Protein AF-A0A7V7RPL2-F1 (afdb_monomer)

Foldseek 3Di:
DFKFFFADDDPFWTWTQGPVRDIAIDTDPPDDDDGGDMDDDDGDDDPPPDDPPPPPPPPPDPVVNVVVVVVVVVVCCVVVVVVVPPVFWWKKKWKDFVWIKIFIATLQQQTQDIGTLDPNVVVLVVPDDPRHRHHPLVNVLSSVVSCVVVVRQVDPTATEMEMEIADPPCVVSVVVVVVSVVVSVVVVCVVPVGHYHYYYDYPVLQVVQVVVSHGSRVSVVVVVVVVVD

Sequence (229 aa):
MKKGVIIDIDLDSITLLTPDGDFVKTSNKGQSYLIGEEMEFTSPETLRKGRFSLRSSFTALNRGAILLVTLLIAIITSIAIPFIHDTKTYSYVSIDTESSLEMKLNSENNVIDMVPFNQAGAAVMDNLKEWKNTHIKDVAAMVIAEMNEQGYLETNEPLVIAAVINNEKDNESYDQLQSELLAVKSEIAEAEEVDMKVIYGTLTERKLAVENGTTVGLYKSSSQDEQEN

Organism: NCBI:txid1071718

pLDDT: mean 79.28, std 15.91, range [36.19, 96.38]

Structure (mmCIF, N/CA/C/O backbone):
data_AF-A0A7V7RPL2-F1
#
_entry.id   AF-A0A7V7RPL2-F1
#
loop_
_atom_site.group_PDB
_atom_site.id
_atom_site.type_symbol
_atom_site.label_atom_id
_atom_site.label_alt_id
_atom_site.label_comp_id
_atom_site.label_asym_id
_atom_site.label_entity_id
_atom_site.label_seq_id
_atom_site.pdbx_PDB_ins_code
_atom_site.Cartn_x
_atom_site.Cartn_y
_atom_site.Cartn_z
_atom_site.occupancy
_atom_site.B_iso_or_equiv
_atom_site.auth_seq_id
_atom_site.auth_comp_id
_atom_site.auth_asym_id
_atom_site.auth_atom_id
_atom_site.pdbx_PDB_model_num
ATOM 1 N N . MET A 1 1 ? 65.620 -26.718 -57.460 1.00 58.62 1 MET A N 1
ATOM 2 C CA . MET A 1 1 ? 64.649 -27.721 -56.971 1.00 58.62 1 MET A CA 1
ATOM 3 C C . MET A 1 1 ? 65.104 -28.144 -55.586 1.00 58.62 1 MET A C 1
ATOM 5 O O . MET A 1 1 ? 66.312 -28.216 -55.386 1.00 58.62 1 MET A O 1
ATOM 9 N N . LYS A 1 2 ? 64.195 -28.292 -54.617 1.00 75.88 2 LYS A N 1
ATOM 10 C CA . LYS A 1 2 ? 64.542 -28.752 -53.262 1.00 75.88 2 LYS A CA 1
ATOM 11 C C . LYS A 1 2 ? 64.098 -30.206 -53.108 1.00 75.88 2 LYS A C 1
ATOM 13 O O . LYS A 1 2 ? 63.102 -30.593 -53.713 1.00 75.88 2 LYS A O 1
ATOM 18 N N . LYS A 1 3 ? 64.843 -30.987 -52.329 1.00 85.06 3 LYS A N 1
ATOM 19 C CA . LYS A 1 3 ? 64.532 -32.388 -52.028 1.00 85.06 3 LYS A CA 1
ATOM 20 C C . LYS A 1 3 ? 64.053 -32.527 -50.590 1.00 85.06 3 LYS A C 1
ATOM 22 O O . LYS A 1 3 ? 64.433 -31.724 -49.737 1.00 85.06 3 LYS A O 1
ATOM 27 N N . GLY A 1 4 ? 63.209 -33.517 -50.342 1.00 88.81 4 GLY A N 1
ATOM 28 C CA . GLY A 1 4 ? 62.764 -33.891 -49.006 1.00 88.81 4 GLY A CA 1
ATOM 29 C C . GLY A 1 4 ? 62.262 -35.328 -48.982 1.00 88.81 4 GLY A C 1
ATOM 30 O O . GLY A 1 4 ? 61.864 -35.864 -50.016 1.00 88.81 4 GLY A O 1
ATOM 31 N N . VAL A 1 5 ? 62.299 -35.940 -47.803 1.00 91.81 5 VAL A N 1
ATOM 32 C CA . VAL A 1 5 ? 61.817 -37.305 -47.570 1.00 91.81 5 VAL A CA 1
ATOM 33 C C . VAL A 1 5 ? 60.356 -37.251 -47.150 1.00 91.81 5 VAL A C 1
ATOM 35 O O . VAL A 1 5 ? 59.997 -36.481 -46.258 1.00 91.81 5 VAL A O 1
ATOM 38 N N . ILE A 1 6 ? 59.507 -38.054 -47.784 1.00 91.88 6 ILE A N 1
ATOM 39 C CA . ILE A 1 6 ? 58.086 -38.146 -47.448 1.00 91.88 6 ILE A CA 1
ATOM 40 C C . ILE A 1 6 ? 57.948 -38.788 -46.075 1.00 91.88 6 ILE A C 1
ATOM 42 O O . ILE A 1 6 ? 58.406 -39.907 -45.859 1.00 91.88 6 ILE A O 1
ATOM 46 N N . ILE A 1 7 ? 57.289 -38.096 -45.155 1.00 92.50 7 ILE A N 1
ATOM 47 C CA . ILE A 1 7 ? 57.021 -38.621 -43.811 1.00 92.50 7 ILE A CA 1
ATOM 48 C C . ILE A 1 7 ? 55.552 -38.978 -43.610 1.00 92.50 7 ILE A C 1
ATOM 50 O O . ILE A 1 7 ? 55.250 -39.811 -42.763 1.00 92.50 7 ILE A O 1
ATOM 54 N N . ASP A 1 8 ? 54.659 -38.346 -44.374 1.00 89.88 8 ASP A N 1
ATOM 55 C CA . ASP A 1 8 ? 53.218 -38.524 -44.242 1.00 89.88 8 ASP A CA 1
ATOM 56 C C . ASP A 1 8 ? 52.490 -38.166 -45.544 1.00 89.88 8 ASP A C 1
ATOM 58 O O . ASP A 1 8 ? 52.922 -37.273 -46.286 1.00 89.88 8 ASP A O 1
ATOM 62 N N . ILE A 1 9 ? 51.395 -38.874 -45.822 1.00 88.00 9 ILE A N 1
ATOM 63 C CA . ILE A 1 9 ? 50.611 -38.757 -47.057 1.00 88.00 9 ILE A CA 1
ATOM 64 C C . ILE A 1 9 ? 49.128 -38.654 -46.694 1.00 88.00 9 ILE A C 1
ATOM 66 O O . ILE A 1 9 ? 48.509 -39.630 -46.275 1.00 88.00 9 ILE A O 1
ATOM 70 N N . ASP A 1 10 ? 48.551 -37.483 -46.949 1.00 87.81 10 ASP A N 1
ATOM 71 C CA . ASP A 1 10 ? 47.121 -37.207 -46.858 1.00 87.81 10 ASP A CA 1
ATOM 72 C C . ASP A 1 10 ? 46.445 -37.300 -48.243 1.00 87.81 10 ASP A C 1
ATOM 74 O O . ASP A 1 10 ? 47.087 -37.361 -49.301 1.00 87.81 10 ASP A O 1
ATOM 78 N N . LEU A 1 11 ? 45.108 -37.254 -48.247 1.00 81.69 11 LEU A N 1
ATOM 79 C CA . LEU A 1 11 ? 44.294 -37.292 -49.469 1.00 81.69 11 LEU A CA 1
ATOM 80 C C . LEU A 1 11 ? 44.632 -36.163 -50.458 1.00 81.69 11 LEU A C 1
ATOM 82 O O . LEU A 1 11 ? 44.646 -36.391 -51.665 1.00 81.69 11 LEU A O 1
ATOM 86 N N . ASP A 1 12 ? 44.900 -34.954 -49.967 1.00 83.88 12 ASP A N 1
ATOM 87 C CA . ASP A 1 12 ? 45.127 -33.754 -50.784 1.00 83.88 12 ASP A CA 1
ATOM 88 C C . ASP A 1 12 ? 46.565 -33.216 -50.705 1.00 83.88 12 ASP A C 1
ATOM 90 O O . ASP A 1 12 ? 46.946 -32.305 -51.450 1.00 83.88 12 ASP A O 1
ATOM 94 N N . SER A 1 13 ? 47.389 -33.774 -49.818 1.00 86.62 13 SER A N 1
ATOM 95 C CA . SER A 1 13 ? 48.679 -33.194 -49.471 1.00 86.62 13 SER A CA 1
ATOM 96 C C . SER A 1 13 ? 49.701 -34.221 -48.978 1.00 86.62 13 SER A C 1
ATOM 98 O O . SER A 1 13 ? 49.362 -35.296 -48.508 1.00 86.62 13 SER A O 1
ATOM 100 N N . ILE A 1 14 ? 50.982 -33.901 -49.134 1.00 88.75 14 ILE A N 1
ATOM 101 C CA . ILE A 1 14 ? 52.122 -34.742 -48.759 1.00 88.75 14 ILE A CA 1
ATOM 102 C C . ILE A 1 14 ? 53.040 -33.900 -47.888 1.00 88.75 14 ILE A C 1
ATOM 104 O O . ILE A 1 14 ? 53.370 -32.767 -48.258 1.00 88.75 14 ILE A O 1
ATOM 108 N N . THR A 1 15 ? 53.455 -34.447 -46.751 1.00 90.50 15 THR A N 1
ATOM 109 C CA . THR A 1 15 ? 54.386 -33.789 -45.833 1.00 90.50 15 THR A CA 1
ATOM 110 C C . THR A 1 15 ? 55.794 -34.341 -46.037 1.00 90.50 15 THR A C 1
ATOM 112 O O . THR A 1 15 ? 56.012 -35.552 -46.070 1.00 90.50 15 THR A O 1
ATOM 115 N N . LEU A 1 16 ? 56.755 -33.431 -46.169 1.00 90.44 16 LEU A N 1
ATOM 116 C CA . LEU A 1 16 ? 58.154 -33.693 -46.482 1.00 90.44 16 LEU A CA 1
ATOM 117 C C . LEU A 1 16 ? 59.052 -33.177 -45.365 1.00 90.44 16 LEU A C 1
ATOM 119 O O . LEU A 1 16 ? 58.854 -32.058 -44.899 1.00 90.44 16 LEU A O 1
ATOM 123 N N . LEU A 1 17 ? 60.070 -33.948 -44.999 1.00 89.25 17 LEU A N 1
ATOM 124 C CA . LEU A 1 17 ? 61.185 -33.492 -44.178 1.00 89.25 17 LEU A CA 1
ATOM 125 C C . LEU A 1 17 ? 62.351 -33.103 -45.091 1.00 89.25 17 LEU A C 1
ATOM 127 O O . LEU A 1 17 ? 62.868 -33.936 -45.838 1.00 89.25 17 LEU A O 1
ATOM 131 N N . THR A 1 18 ? 62.756 -31.837 -45.065 1.00 87.75 18 THR A N 1
ATOM 132 C CA . THR A 1 18 ? 63.923 -31.367 -45.823 1.00 87.75 18 THR A CA 1
ATOM 133 C C . THR A 1 18 ? 65.228 -31.749 -45.109 1.00 87.75 18 THR A C 1
ATOM 135 O O . THR A 1 18 ? 65.221 -31.976 -43.897 1.00 87.75 18 THR A O 1
ATOM 138 N N . PRO A 1 19 ? 66.378 -31.772 -45.812 1.00 84.25 19 PRO A N 1
ATOM 139 C CA . PRO A 1 19 ? 67.688 -31.970 -45.182 1.00 84.25 19 PRO A CA 1
ATOM 140 C C . PRO A 1 19 ? 68.018 -30.949 -44.083 1.00 84.25 19 PRO A C 1
ATOM 142 O O . PRO A 1 19 ? 68.789 -31.255 -43.179 1.00 84.25 19 PRO A O 1
ATOM 145 N N . ASP A 1 20 ? 67.410 -29.761 -44.145 1.00 83.25 20 ASP A N 1
ATOM 146 C CA . ASP A 1 20 ? 67.570 -28.694 -43.151 1.00 83.25 20 ASP A CA 1
ATOM 147 C C . ASP A 1 20 ? 66.735 -28.941 -41.873 1.00 83.25 20 ASP A C 1
ATOM 149 O O . ASP A 1 20 ? 66.815 -28.169 -40.920 1.00 83.25 20 ASP A O 1
ATOM 153 N N . GLY A 1 21 ? 65.942 -30.020 -41.833 1.00 80.31 21 GLY A N 1
ATOM 154 C CA . GLY A 1 21 ? 65.080 -30.381 -40.705 1.00 80.31 21 GLY A CA 1
ATOM 155 C C . GLY A 1 21 ? 63.708 -29.701 -40.710 1.00 80.31 21 GLY A C 1
ATOM 156 O O . GLY A 1 21 ? 62.962 -29.839 -39.741 1.00 80.31 21 GLY A O 1
ATOM 157 N N . ASP A 1 22 ? 63.354 -28.990 -41.786 1.00 83.94 22 ASP A N 1
ATOM 158 C CA . ASP A 1 22 ? 62.055 -28.329 -41.918 1.00 83.94 22 ASP A CA 1
ATOM 159 C C . ASP A 1 22 ? 60.986 -29.288 -42.451 1.00 83.94 22 ASP A C 1
ATOM 161 O O . ASP A 1 22 ? 61.219 -30.070 -43.375 1.00 83.94 22 ASP A O 1
ATOM 165 N N . PHE A 1 23 ? 59.769 -29.149 -41.927 1.00 87.19 23 PHE A N 1
ATOM 166 C CA . PHE A 1 23 ? 58.589 -29.830 -42.448 1.00 87.19 23 PHE A CA 1
ATOM 167 C C . PHE A 1 23 ? 57.892 -28.960 -43.499 1.00 87.19 23 PHE A C 1
ATOM 169 O O . PHE A 1 23 ? 57.468 -27.839 -43.211 1.00 87.19 23 PHE A O 1
ATOM 176 N N . VAL A 1 24 ? 57.739 -29.475 -44.718 1.00 83.56 24 VAL A N 1
ATOM 177 C CA . VAL A 1 24 ? 57.108 -28.769 -45.841 1.00 83.56 24 VAL A CA 1
ATOM 178 C C . VAL A 1 24 ? 55.948 -29.586 -46.397 1.00 83.56 24 VAL A C 1
ATOM 180 O O . VAL A 1 24 ? 56.101 -30.771 -46.668 1.00 83.56 24 VAL A O 1
ATOM 183 N N . LYS A 1 25 ? 54.791 -28.947 -46.612 1.00 86.31 25 LYS A N 1
ATOM 184 C CA . LYS A 1 25 ? 53.615 -29.588 -47.218 1.00 86.31 25 LYS A CA 1
ATOM 185 C C . LYS A 1 25 ? 53.487 -29.216 -48.696 1.00 86.31 25 LYS A C 1
ATOM 187 O O . LYS A 1 25 ? 53.592 -28.044 -49.053 1.00 86.31 25 LYS A O 1
ATOM 192 N N . THR A 1 26 ? 53.242 -30.200 -49.554 1.00 83.31 26 THR A N 1
ATOM 193 C CA . THR A 1 26 ? 52.990 -30.020 -50.994 1.00 83.31 26 THR A CA 1
ATOM 194 C C . THR A 1 26 ? 51.693 -30.718 -51.405 1.00 83.31 26 THR A C 1
ATOM 196 O O . THR A 1 26 ? 51.238 -31.621 -50.713 1.00 83.31 26 THR A O 1
ATOM 199 N N . SER A 1 27 ? 51.068 -30.309 -52.510 1.00 82.75 27 SER A N 1
ATOM 200 C CA . SER A 1 27 ? 49.825 -30.934 -52.989 1.00 82.75 27 SER A CA 1
ATOM 201 C C . SER A 1 27 ? 50.067 -32.355 -53.503 1.00 82.75 27 SER A C 1
ATOM 203 O O . SER A 1 27 ? 51.018 -32.587 -54.256 1.00 82.75 27 SER A O 1
ATOM 205 N N . ASN A 1 28 ? 49.176 -33.285 -53.150 1.00 83.25 28 ASN A N 1
ATOM 206 C CA . ASN A 1 28 ? 49.198 -34.653 -53.656 1.00 83.25 28 ASN A CA 1
ATOM 207 C C . ASN A 1 28 ? 48.684 -34.673 -55.105 1.00 83.25 28 ASN A C 1
ATOM 209 O O . ASN A 1 28 ? 47.520 -34.379 -55.369 1.00 83.25 28 ASN A O 1
ATOM 213 N N . LYS A 1 29 ? 49.558 -34.995 -56.065 1.00 80.62 29 LYS A N 1
ATOM 214 C CA . LYS A 1 29 ? 49.216 -35.032 -57.500 1.00 80.62 29 LYS A CA 1
ATOM 215 C C . LYS A 1 29 ? 48.636 -36.378 -57.961 1.00 80.62 29 LYS A C 1
ATOM 217 O O . LYS A 1 29 ? 48.548 -36.611 -59.164 1.00 80.62 29 LYS A O 1
ATOM 222 N N . GLY A 1 30 ? 48.259 -37.259 -57.030 1.00 69.12 30 GLY A N 1
ATOM 223 C CA . GLY A 1 30 ? 47.627 -38.545 -57.338 1.00 69.12 30 GLY A CA 1
ATOM 224 C C . GLY A 1 30 ? 48.565 -39.574 -57.976 1.00 69.12 30 GLY A C 1
ATOM 225 O O . GLY A 1 30 ? 48.098 -40.498 -58.637 1.00 69.12 30 GLY A O 1
ATOM 226 N N . GLN A 1 31 ? 49.880 -39.412 -57.815 1.00 77.19 31 GLN A N 1
ATOM 227 C CA . GLN A 1 31 ? 50.863 -40.437 -58.171 1.00 77.19 31 GLN A CA 1
ATOM 228 C C . GLN A 1 31 ? 51.081 -41.384 -56.982 1.00 77.19 31 GLN A C 1
ATOM 230 O O . GLN A 1 31 ? 50.728 -41.062 -55.849 1.00 77.19 31 GLN A O 1
ATOM 235 N N . SER A 1 32 ? 51.645 -42.567 -57.236 1.00 79.19 32 SER A N 1
ATOM 236 C CA . SER A 1 32 ? 51.994 -43.499 -56.161 1.00 79.19 32 SER A CA 1
ATOM 237 C C . SER A 1 32 ? 53.210 -42.963 -55.410 1.00 79.19 32 SER A C 1
ATOM 239 O O . SER A 1 32 ? 54.305 -42.960 -55.964 1.00 79.19 32 SER A O 1
ATOM 241 N N . TYR A 1 33 ? 53.004 -42.527 -54.171 1.00 85.12 33 TYR A N 1
ATOM 242 C CA . TYR A 1 33 ? 54.054 -42.068 -53.265 1.00 85.12 33 TYR A CA 1
ATOM 243 C C . TYR A 1 33 ? 54.189 -43.042 -52.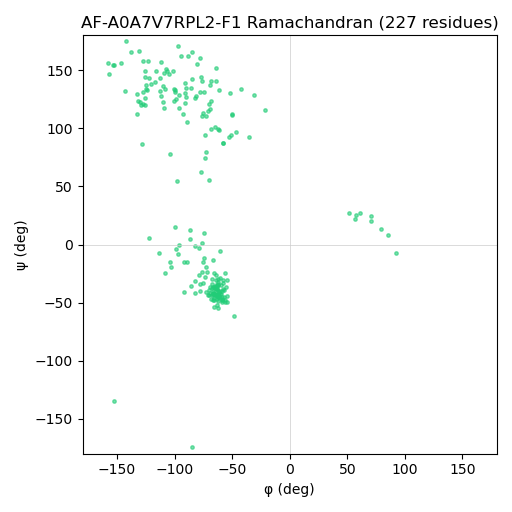094 1.00 85.12 33 TYR A C 1
ATOM 245 O O . TYR A 1 33 ? 53.181 -43.561 -51.609 1.00 85.12 33 TYR A O 1
ATOM 253 N N . LEU A 1 34 ? 55.415 -43.275 -51.624 1.00 85.44 34 LEU A N 1
ATOM 254 C CA . LEU A 1 34 ? 55.682 -44.087 -50.437 1.00 85.44 34 LEU A CA 1
ATOM 255 C C . LEU A 1 34 ? 56.342 -43.250 -49.338 1.00 85.44 34 LEU A C 1
ATOM 257 O O . LEU A 1 34 ? 57.220 -42.428 -49.595 1.00 85.44 34 LEU A O 1
ATOM 261 N N . ILE A 1 35 ? 55.937 -43.483 -48.089 1.00 89.31 35 ILE A N 1
ATOM 262 C CA . ILE A 1 35 ? 56.615 -42.898 -46.927 1.00 89.31 35 ILE A CA 1
ATOM 263 C C . ILE A 1 35 ? 58.063 -43.408 -46.901 1.00 89.31 35 ILE A C 1
ATOM 265 O O . ILE A 1 35 ? 58.314 -44.603 -47.056 1.00 89.31 35 ILE A O 1
ATOM 269 N N . GLY A 1 36 ? 59.012 -42.495 -46.707 1.00 87.62 36 GLY A N 1
ATOM 270 C CA . GLY A 1 36 ? 60.450 -42.754 -46.754 1.00 87.62 36 GLY A CA 1
ATOM 271 C C . GLY A 1 36 ? 61.092 -42.524 -48.125 1.00 87.62 36 GLY A C 1
ATOM 272 O O . GLY A 1 36 ? 62.317 -42.551 -48.219 1.00 87.62 36 GLY A O 1
ATOM 273 N N . GLU A 1 37 ? 60.309 -42.270 -49.176 1.00 89.00 37 GLU A N 1
ATOM 274 C CA . GLU A 1 37 ? 60.835 -41.915 -50.496 1.00 89.00 37 GLU A CA 1
A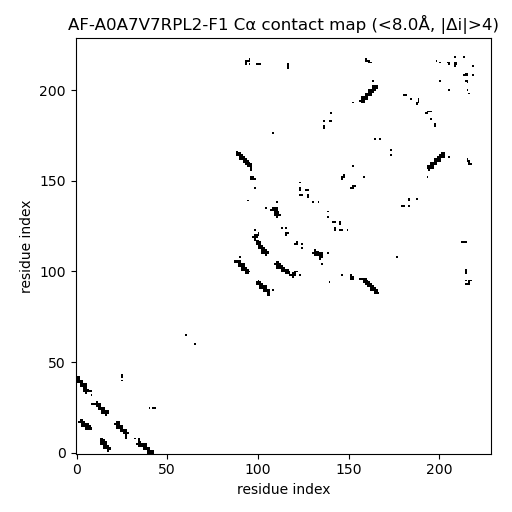TOM 275 C C . GLU A 1 37 ? 61.295 -40.449 -50.536 1.00 89.00 37 GLU A C 1
ATOM 277 O O . GLU A 1 37 ? 60.690 -39.570 -49.918 1.00 89.00 37 GLU A O 1
ATOM 282 N N . GLU A 1 38 ? 62.376 -40.172 -51.266 1.00 88.38 38 GLU A N 1
ATOM 283 C CA . GLU A 1 38 ? 62.852 -38.809 -51.500 1.00 88.38 38 GLU A CA 1
ATOM 284 C C . GLU A 1 38 ? 62.198 -38.239 -52.762 1.00 88.38 38 GLU A C 1
ATOM 286 O O . GLU A 1 38 ? 62.286 -38.829 -53.838 1.00 88.38 38 GLU A O 1
ATOM 291 N N . MET A 1 39 ? 61.575 -37.065 -52.650 1.00 84.75 39 MET A N 1
ATOM 292 C CA . MET A 1 39 ? 60.964 -36.387 -53.791 1.00 84.75 39 MET A CA 1
ATOM 293 C C . MET A 1 39 ? 61.467 -34.956 -53.957 1.00 84.75 39 MET A C 1
ATOM 295 O O . MET A 1 39 ? 61.708 -34.217 -52.997 1.00 84.75 39 MET A O 1
ATOM 299 N N . GLU A 1 40 ? 61.596 -34.546 -55.217 1.00 84.31 40 GLU A N 1
ATOM 300 C CA . GLU A 1 40 ? 61.853 -33.158 -55.570 1.00 84.31 40 GLU A CA 1
ATOM 301 C C . GLU A 1 40 ? 60.550 -32.366 -55.564 1.00 84.31 40 GLU A C 1
ATOM 303 O O . GLU A 1 40 ? 59.573 -32.712 -56.231 1.00 84.31 40 GLU A O 1
ATOM 308 N N . PHE A 1 41 ? 60.551 -31.253 -54.841 1.00 76.69 41 PHE A N 1
ATOM 309 C CA . PHE A 1 41 ? 59.441 -30.322 -54.820 1.00 76.69 41 PHE A CA 1
ATOM 310 C C . PHE A 1 41 ? 59.918 -28.913 -55.170 1.00 76.69 41 PHE A C 1
ATOM 312 O O . PHE A 1 41 ? 61.053 -28.487 -54.918 1.00 76.69 41 PHE A O 1
ATOM 319 N N . THR A 1 42 ? 59.017 -28.164 -55.793 1.00 67.12 42 THR A N 1
ATOM 320 C CA . THR A 1 42 ? 59.183 -26.722 -55.955 1.00 67.12 42 THR A CA 1
ATOM 321 C C . THR A 1 42 ? 58.476 -26.093 -54.776 1.00 67.12 42 THR A C 1
ATOM 323 O O . THR A 1 42 ? 57.265 -26.244 -54.680 1.00 67.12 42 THR A O 1
ATOM 326 N N . SER A 1 43 ? 59.226 -25.463 -53.865 1.00 57.84 43 SER A N 1
ATOM 327 C CA . SER A 1 43 ? 58.661 -24.790 -52.690 1.00 57.84 43 SER A CA 1
ATOM 328 C C . SER A 1 43 ? 57.529 -23.861 -53.136 1.00 57.84 43 SER A C 1
ATOM 330 O O . SER A 1 43 ? 57.823 -22.851 -53.781 1.00 57.84 43 SER A O 1
ATOM 332 N N . PRO A 1 44 ? 56.257 -24.152 -52.810 1.00 52.19 44 PRO A N 1
ATOM 333 C CA . PRO A 1 44 ? 55.256 -23.106 -52.775 1.00 52.19 44 PRO A CA 1
ATOM 334 C C . PRO A 1 44 ? 55.681 -22.141 -51.666 1.00 52.19 44 PRO A C 1
ATOM 336 O O . PRO A 1 44 ? 56.412 -22.521 -50.745 1.00 52.19 44 PRO A O 1
ATOM 339 N N . GLU A 1 45 ? 55.303 -20.879 -51.814 1.00 46.84 45 GLU A N 1
ATOM 340 C CA . GLU A 1 45 ? 55.666 -19.796 -50.910 1.00 46.84 45 GLU A CA 1
ATOM 341 C C . GLU A 1 45 ? 55.569 -20.223 -49.443 1.00 46.84 45 GLU A C 1
ATOM 343 O O . GLU A 1 45 ? 54.608 -20.869 -49.021 1.00 46.84 45 GLU A O 1
ATOM 348 N N . THR A 1 46 ? 56.616 -19.867 -48.698 1.00 42.59 46 THR A N 1
ATOM 349 C CA . THR A 1 46 ? 56.710 -19.962 -47.244 1.00 42.59 46 THR A CA 1
ATOM 350 C C . THR A 1 46 ? 55.340 -19.779 -46.607 1.00 42.59 46 THR A C 1
ATOM 352 O O . THR A 1 46 ? 54.650 -18.802 -46.899 1.00 42.59 46 THR A O 1
ATOM 355 N N . LEU A 1 47 ? 54.952 -20.714 -45.733 1.00 46.69 47 LEU A N 1
ATOM 356 C CA . LEU A 1 47 ? 53.780 -20.590 -44.872 1.00 46.69 47 LEU A CA 1
ATOM 357 C C . LEU A 1 47 ? 53.871 -19.247 -44.149 1.00 46.69 47 LEU A C 1
ATOM 359 O O . LEU A 1 47 ? 54.554 -19.079 -43.135 1.00 46.69 47 LEU A O 1
ATOM 363 N N . ARG A 1 48 ? 53.225 -18.247 -44.742 1.00 41.03 48 ARG A N 1
ATOM 364 C CA . ARG A 1 48 ? 53.185 -16.888 -44.252 1.00 41.03 48 ARG A CA 1
ATOM 365 C C . ARG A 1 48 ? 52.366 -16.978 -42.980 1.00 41.03 48 ARG A C 1
ATOM 367 O O . ARG A 1 48 ? 51.144 -17.080 -43.047 1.00 41.03 48 ARG A O 1
ATOM 374 N N . LYS A 1 49 ? 53.078 -17.010 -41.844 1.00 40.22 49 LYS A N 1
ATOM 375 C CA . LYS A 1 49 ? 52.576 -16.816 -40.477 1.00 40.22 49 LYS A CA 1
ATOM 376 C C . LYS A 1 49 ? 51.259 -16.060 -40.545 1.00 40.22 49 LYS A C 1
ATOM 378 O O . LYS A 1 49 ? 51.258 -14.925 -41.029 1.00 40.22 49 LYS A O 1
ATOM 383 N N . GLY A 1 50 ? 50.182 -16.713 -40.112 1.00 44.03 50 GLY A N 1
ATOM 384 C CA . GLY A 1 50 ? 48.827 -16.183 -40.132 1.00 44.03 50 GLY A CA 1
ATOM 385 C C . GLY A 1 50 ? 48.794 -14.764 -39.582 1.00 44.03 50 GLY A C 1
ATOM 386 O O . GLY A 1 50 ? 48.749 -14.537 -38.379 1.00 44.03 50 GLY A O 1
ATOM 387 N N . ARG A 1 51 ? 48.828 -13.792 -40.489 1.00 36.19 51 ARG A N 1
ATOM 388 C CA . ARG A 1 51 ? 48.342 -12.451 -40.224 1.00 36.19 51 ARG A CA 1
ATOM 389 C C . ARG A 1 51 ? 46.888 -12.555 -40.616 1.00 36.19 51 ARG A C 1
ATOM 391 O O . ARG A 1 51 ? 46.595 -12.642 -41.806 1.00 36.19 51 ARG A O 1
ATOM 398 N N . PHE A 1 52 ? 46.001 -12.598 -39.627 1.00 40.22 52 PHE A N 1
ATOM 399 C CA . PHE A 1 52 ? 44.605 -12.255 -39.843 1.00 40.22 52 PHE A CA 1
ATOM 400 C C . PHE A 1 52 ? 44.589 -10.875 -40.504 1.00 40.22 52 PHE A C 1
ATOM 402 O O . PHE A 1 52 ? 44.666 -9.841 -39.842 1.00 40.22 52 PHE A O 1
ATOM 409 N N . SER A 1 53 ? 44.562 -10.845 -41.835 1.00 41.84 53 SER A N 1
ATOM 410 C CA . SER A 1 53 ? 44.127 -9.668 -42.549 1.00 41.84 53 SER A CA 1
ATOM 411 C C . SER A 1 53 ? 42.624 -9.653 -42.356 1.00 41.84 53 SER A C 1
ATOM 413 O O . SER A 1 53 ? 41.884 -10.288 -43.108 1.00 41.84 53 SER A O 1
ATOM 415 N N . LEU A 1 54 ? 42.172 -8.930 -41.335 1.00 44.47 54 LEU A N 1
ATOM 416 C CA . LEU A 1 54 ? 40.884 -8.271 -41.423 1.00 44.47 54 LEU A CA 1
ATOM 417 C C . LEU A 1 54 ? 40.990 -7.352 -42.640 1.00 44.47 54 LEU A C 1
ATOM 419 O O . LEU A 1 54 ? 41.427 -6.205 -42.555 1.00 44.47 54 LEU A O 1
ATOM 423 N N . ARG A 1 55 ? 40.683 -7.902 -43.819 1.00 40.53 55 ARG A N 1
ATOM 424 C CA . ARG A 1 55 ? 40.310 -7.099 -44.969 1.00 40.53 55 ARG A CA 1
ATOM 425 C C . ARG A 1 55 ? 39.056 -6.380 -44.513 1.00 40.53 55 ARG A C 1
ATOM 427 O O . ARG A 1 55 ? 37.979 -6.960 -44.480 1.00 40.53 55 ARG A O 1
ATOM 434 N N . SER A 1 56 ? 39.247 -5.137 -44.088 1.00 49.38 56 SER A N 1
ATOM 435 C CA . SER A 1 56 ? 38.192 -4.151 -43.967 1.00 49.38 56 SER A CA 1
ATOM 436 C C . SER A 1 56 ? 37.568 -3.999 -45.350 1.00 49.38 56 SER A C 1
ATOM 438 O O . SER A 1 56 ? 37.984 -3.183 -46.168 1.00 49.38 56 SER A O 1
ATOM 440 N N . SER A 1 57 ? 36.583 -4.838 -45.638 1.00 46.94 57 SER A N 1
ATOM 441 C CA . SER A 1 57 ? 35.566 -4.564 -46.634 1.00 46.94 57 SER A CA 1
ATOM 442 C C . SER A 1 57 ? 34.570 -3.586 -46.016 1.00 46.94 57 SER A C 1
ATOM 444 O O . SER A 1 57 ? 33.393 -3.894 -45.865 1.00 46.94 57 SER A O 1
ATOM 446 N N . PHE A 1 58 ? 35.041 -2.387 -45.657 1.00 46.62 58 PHE A N 1
ATOM 447 C CA . PHE A 1 58 ? 34.176 -1.212 -45.630 1.00 46.62 58 PHE A CA 1
ATOM 448 C C . PHE A 1 58 ? 33.939 -0.824 -47.090 1.00 46.62 58 PHE A C 1
ATOM 450 O O . PHE A 1 58 ? 34.532 0.100 -47.643 1.00 46.62 58 PHE A O 1
ATOM 457 N N . THR A 1 59 ? 33.104 -1.621 -47.755 1.00 54.19 59 THR A N 1
ATOM 458 C CA . THR A 1 59 ? 32.445 -1.221 -48.992 1.00 54.19 59 THR A CA 1
ATOM 459 C C . THR A 1 59 ? 31.766 0.110 -48.723 1.00 54.19 59 THR A C 1
ATOM 461 O O . THR A 1 59 ? 31.090 0.229 -47.703 1.00 54.19 59 THR A O 1
ATOM 464 N N . ALA A 1 60 ? 31.999 1.087 -49.602 1.00 57.28 60 ALA A N 1
ATOM 465 C CA . ALA A 1 60 ? 31.486 2.451 -49.550 1.00 57.28 60 ALA A CA 1
ATOM 466 C C . ALA A 1 60 ? 30.063 2.512 -48.976 1.00 57.28 60 ALA A C 1
ATOM 468 O O . ALA A 1 60 ? 29.070 2.348 -49.683 1.00 57.28 60 ALA A O 1
ATOM 469 N N . LEU A 1 61 ? 29.977 2.710 -47.662 1.00 54.53 61 LEU A N 1
ATOM 470 C CA . LEU A 1 61 ? 28.710 2.790 -46.973 1.00 54.53 61 LEU A CA 1
ATOM 471 C C . LEU A 1 61 ? 28.177 4.177 -47.302 1.00 54.53 61 LEU A C 1
ATOM 473 O O . LEU A 1 61 ? 28.783 5.190 -46.942 1.00 54.53 61 LEU A O 1
ATOM 477 N N . ASN A 1 62 ? 27.115 4.208 -48.105 1.00 59.56 62 ASN A N 1
ATOM 478 C CA . ASN A 1 62 ? 26.511 5.431 -48.609 1.00 59.56 62 ASN A CA 1
ATOM 479 C C . ASN A 1 62 ? 26.274 6.352 -47.405 1.00 59.56 62 ASN A C 1
ATOM 481 O O . ASN A 1 62 ? 25.487 6.007 -46.526 1.00 59.56 62 ASN A O 1
ATOM 485 N N . ARG A 1 63 ? 26.990 7.482 -47.306 1.00 58.00 63 ARG A N 1
ATOM 486 C CA . ARG A 1 63 ? 26.957 8.336 -46.099 1.00 58.00 63 ARG A CA 1
ATOM 487 C C . ARG A 1 63 ? 25.523 8.745 -45.736 1.00 58.00 63 ARG A C 1
ATOM 489 O O . ARG A 1 63 ? 25.201 8.847 -44.560 1.00 58.00 63 ARG A O 1
ATOM 496 N N . GLY A 1 64 ? 24.647 8.871 -46.739 1.00 60.19 64 GLY A N 1
ATOM 497 C CA . GLY A 1 64 ? 23.209 9.084 -46.551 1.00 60.19 64 GLY A CA 1
ATOM 498 C C . GLY A 1 64 ? 22.466 7.909 -45.901 1.00 60.19 64 GLY A C 1
ATOM 499 O O . GLY A 1 64 ? 21.602 8.135 -45.066 1.00 60.19 64 GLY A O 1
ATOM 500 N N . ALA A 1 65 ? 22.826 6.659 -46.205 1.00 63.22 65 ALA A N 1
ATOM 501 C CA . ALA A 1 65 ? 22.219 5.479 -45.584 1.00 63.22 65 ALA A CA 1
ATOM 502 C C . ALA A 1 65 ? 22.613 5.342 -44.105 1.00 63.22 65 ALA A C 1
ATOM 504 O O . ALA A 1 65 ? 21.771 4.995 -43.284 1.00 63.22 65 ALA A O 1
ATOM 505 N N . ILE A 1 66 ? 23.859 5.684 -43.748 1.00 70.44 66 ILE A N 1
ATOM 506 C CA . ILE A 1 66 ? 24.296 5.723 -42.341 1.00 70.44 66 ILE A CA 1
ATOM 507 C C . ILE A 1 66 ? 23.493 6.767 -41.572 1.00 70.44 66 ILE A C 1
ATOM 509 O O . ILE A 1 66 ? 22.952 6.453 -40.519 1.00 70.44 66 ILE A O 1
ATOM 513 N N . LEU A 1 67 ? 23.378 7.982 -42.122 1.00 72.25 67 LEU A N 1
ATOM 514 C CA . LEU A 1 67 ? 22.642 9.077 -41.487 1.00 72.25 67 LEU A CA 1
ATOM 515 C C . LEU A 1 67 ? 21.169 8.719 -41.259 1.00 72.25 67 LEU A C 1
ATOM 517 O O . LEU A 1 67 ? 20.639 8.970 -40.177 1.00 72.25 67 LEU A O 1
ATOM 521 N N . LEU A 1 68 ? 20.526 8.081 -42.241 1.00 75.06 68 LEU A N 1
ATOM 522 C CA . LEU A 1 68 ? 19.139 7.628 -42.124 1.00 75.06 68 LEU A CA 1
ATOM 523 C C . LEU A 1 68 ? 18.972 6.552 -41.046 1.00 75.06 68 LEU A C 1
ATOM 525 O O . LEU A 1 68 ? 18.049 6.640 -40.243 1.00 75.06 68 LEU A O 1
ATOM 529 N N . VAL A 1 69 ? 19.879 5.573 -40.979 1.00 79.00 69 VAL A N 1
ATOM 530 C CA . VAL A 1 69 ? 19.835 4.525 -39.948 1.00 79.00 69 VAL A CA 1
ATOM 531 C C . VAL A 1 69 ? 20.085 5.111 -38.558 1.00 79.00 69 VAL A C 1
ATOM 533 O O . VAL A 1 69 ? 19.357 4.781 -37.627 1.00 79.00 69 VAL A O 1
ATOM 536 N N . THR A 1 70 ? 21.046 6.026 -38.401 1.00 77.62 70 THR A N 1
ATOM 537 C CA . THR A 1 70 ? 21.295 6.685 -37.108 1.00 77.62 70 THR A CA 1
ATOM 538 C C . THR A 1 70 ? 20.126 7.559 -36.667 1.00 77.62 70 THR A C 1
ATOM 540 O O . THR A 1 70 ? 19.799 7.569 -35.484 1.00 77.62 70 THR A O 1
ATOM 543 N N . LEU A 1 71 ? 19.462 8.249 -37.601 1.00 83.50 71 LEU A N 1
ATOM 544 C CA . LEU A 1 71 ? 18.281 9.060 -37.310 1.00 83.50 71 LEU A CA 1
ATOM 545 C C . LEU A 1 71 ? 17.097 8.180 -36.899 1.00 83.50 71 LEU A C 1
ATOM 547 O O . LEU A 1 71 ? 16.423 8.486 -35.924 1.00 83.50 71 LEU A O 1
ATOM 551 N N . LEU A 1 72 ? 16.874 7.063 -37.596 1.00 84.56 72 LEU A N 1
ATOM 552 C CA . LEU A 1 72 ? 15.835 6.099 -37.236 1.00 84.56 72 LEU A CA 1
ATOM 553 C C . LEU A 1 72 ? 16.085 5.490 -35.858 1.00 84.56 72 LEU A C 1
ATOM 555 O O . LEU A 1 72 ? 15.163 5.441 -35.053 1.00 84.56 72 LEU A O 1
ATOM 559 N N . ILE A 1 73 ? 17.322 5.087 -35.555 1.00 83.38 73 ILE A N 1
ATOM 560 C CA . ILE A 1 73 ? 17.679 4.584 -34.225 1.00 83.38 73 ILE A CA 1
ATOM 561 C C . ILE A 1 73 ? 17.446 5.670 -33.174 1.00 83.38 73 ILE A C 1
ATOM 563 O O . ILE A 1 73 ? 16.831 5.371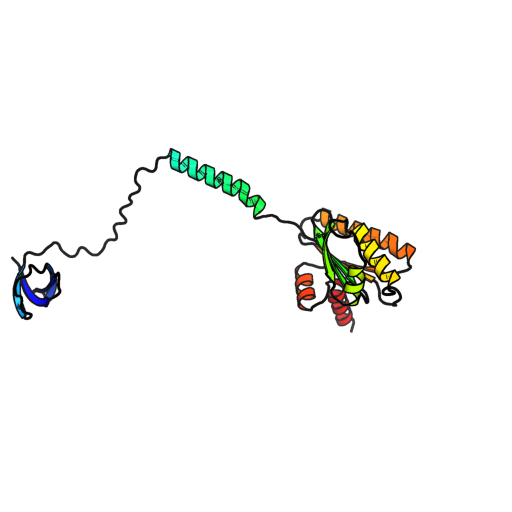 -32.164 1.00 83.38 73 ILE A O 1
ATOM 567 N N . ALA A 1 74 ? 17.858 6.918 -33.417 1.00 82.19 74 ALA A N 1
ATOM 568 C CA . ALA A 1 74 ? 17.647 8.025 -32.483 1.00 82.19 74 ALA A CA 1
ATOM 569 C C . ALA A 1 74 ? 16.159 8.334 -32.242 1.00 82.19 74 ALA A C 1
ATOM 571 O O . ALA A 1 74 ? 15.768 8.621 -31.116 1.00 82.19 74 ALA A O 1
ATOM 572 N N . ILE A 1 75 ? 15.317 8.249 -33.275 1.00 83.00 75 ILE A N 1
ATOM 573 C CA . ILE A 1 75 ? 13.863 8.421 -33.147 1.00 83.00 75 ILE A CA 1
ATOM 574 C C . ILE A 1 75 ? 13.261 7.248 -32.366 1.00 83.00 75 ILE A C 1
ATOM 576 O O . ILE A 1 75 ? 12.500 7.464 -31.427 1.00 83.00 75 ILE A O 1
ATOM 580 N N . ILE A 1 76 ? 13.629 6.011 -32.712 1.00 80.31 76 ILE A N 1
ATOM 581 C CA . ILE A 1 76 ? 13.145 4.806 -32.031 1.00 80.31 76 ILE A CA 1
ATOM 582 C C . ILE A 1 76 ? 13.565 4.822 -30.561 1.00 80.31 76 ILE A C 1
ATOM 584 O O . ILE A 1 76 ? 12.731 4.563 -29.702 1.00 80.31 76 ILE A O 1
ATOM 588 N N . THR A 1 77 ? 14.815 5.166 -30.244 1.00 71.00 77 THR A N 1
ATOM 589 C CA . THR A 1 77 ? 15.278 5.255 -28.856 1.00 71.00 77 THR A CA 1
ATOM 590 C C . THR A 1 77 ? 14.633 6.428 -28.128 1.00 71.00 77 THR A C 1
ATOM 592 O O . THR A 1 77 ? 14.184 6.245 -27.004 1.00 71.00 77 THR A O 1
ATOM 595 N N . SER A 1 78 ? 14.489 7.599 -28.754 1.00 72.31 78 SER A N 1
ATOM 596 C CA . SER A 1 78 ? 13.817 8.749 -28.134 1.00 72.31 78 SER A CA 1
ATOM 597 C C . SER A 1 78 ? 12.348 8.479 -27.806 1.00 72.31 78 SER A C 1
ATOM 599 O O . SER A 1 78 ? 11.846 9.033 -26.833 1.00 72.31 78 SER A O 1
ATOM 601 N N . ILE A 1 79 ? 11.659 7.657 -28.602 1.00 72.81 79 ILE A N 1
ATOM 602 C CA . ILE A 1 79 ? 10.273 7.256 -28.337 1.00 72.81 79 ILE A CA 1
ATOM 603 C C . ILE A 1 79 ? 10.235 6.098 -27.334 1.00 72.81 79 ILE A C 1
ATOM 605 O O . ILE A 1 79 ? 9.415 6.119 -26.429 1.00 72.81 79 ILE A O 1
ATOM 609 N N . ALA A 1 80 ? 11.117 5.102 -27.450 1.00 62.34 80 ALA A N 1
ATOM 610 C CA . ALA A 1 80 ? 11.090 3.902 -26.614 1.00 62.34 80 ALA A CA 1
ATOM 611 C C . ALA A 1 80 ? 11.600 4.127 -25.180 1.00 62.34 80 ALA A C 1
ATOM 613 O O . ALA A 1 80 ? 11.085 3.501 -24.260 1.00 62.34 80 ALA A O 1
ATOM 614 N N . ILE A 1 81 ? 12.578 5.015 -24.961 1.00 59.66 81 ILE A N 1
ATOM 615 C CA . ILE A 1 81 ? 13.136 5.298 -23.625 1.00 59.66 81 ILE A CA 1
ATOM 616 C C . ILE A 1 81 ? 12.052 5.727 -22.614 1.00 59.66 81 ILE A C 1
ATOM 618 O O . ILE A 1 81 ? 12.023 5.133 -21.536 1.00 59.66 81 ILE A O 1
ATOM 622 N N . PRO A 1 82 ? 11.128 6.665 -22.919 1.00 57.06 82 PRO A N 1
ATOM 623 C CA . PRO A 1 82 ? 10.054 7.008 -21.984 1.00 57.06 82 PRO A CA 1
ATOM 624 C C . PRO A 1 82 ? 9.052 5.870 -21.719 1.00 57.06 82 PRO A C 1
ATOM 626 O O . PRO A 1 82 ? 8.472 5.841 -20.643 1.00 57.06 82 PRO A O 1
ATOM 629 N N . PHE A 1 83 ? 8.879 4.898 -22.627 1.00 52.72 83 PHE A N 1
ATOM 630 C CA . PHE A 1 83 ? 8.054 3.704 -22.357 1.00 52.72 83 PHE A CA 1
ATOM 631 C C . PHE A 1 83 ? 8.775 2.647 -21.508 1.00 52.72 83 PHE A C 1
ATOM 633 O O . PHE A 1 83 ? 8.128 1.855 -20.829 1.00 52.72 83 PHE A O 1
ATOM 640 N N . ILE A 1 84 ? 10.110 2.604 -21.556 1.00 54.06 84 ILE A N 1
ATOM 641 C CA . ILE A 1 84 ? 10.924 1.679 -20.750 1.00 54.06 84 ILE A CA 1
ATOM 642 C C . ILE A 1 84 ? 11.119 2.242 -19.335 1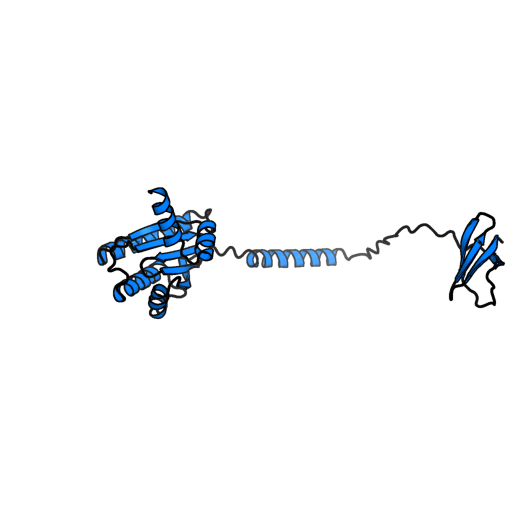.00 54.06 84 ILE A C 1
ATOM 644 O O . ILE A 1 84 ? 11.197 1.483 -18.372 1.00 54.06 84 ILE A O 1
ATOM 648 N N . HIS A 1 85 ? 11.162 3.569 -19.198 1.00 42.97 85 HIS A N 1
ATOM 649 C CA . HIS A 1 85 ? 11.174 4.282 -17.922 1.00 42.97 85 HIS A CA 1
ATOM 650 C C . HIS A 1 85 ? 9.767 4.766 -17.565 1.00 42.97 85 HIS A C 1
ATOM 652 O O . HIS A 1 85 ? 9.556 5.946 -17.297 1.00 42.97 85 HIS A O 1
ATOM 658 N N . ASP A 1 86 ? 8.803 3.850 -17.541 1.00 4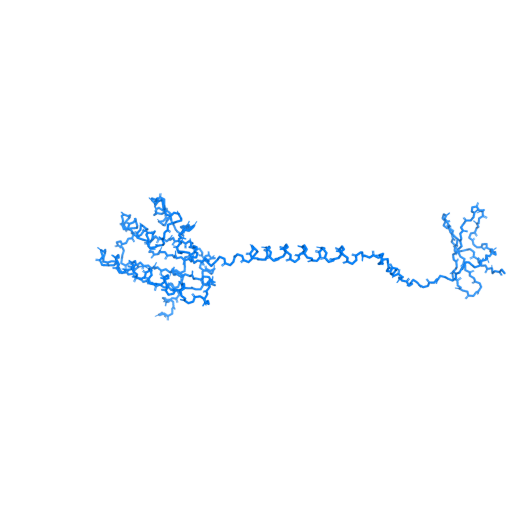3.03 86 ASP A N 1
ATOM 659 C CA . ASP A 1 86 ? 7.537 4.105 -16.863 1.00 43.03 86 ASP A CA 1
ATOM 660 C C . ASP A 1 86 ? 7.844 4.055 -15.356 1.00 43.03 86 ASP A C 1
ATOM 662 O O . ASP A 1 86 ? 7.686 3.035 -14.683 1.00 43.03 86 ASP A O 1
ATOM 666 N N . THR A 1 87 ? 8.398 5.151 -14.827 1.00 50.34 87 THR A N 1
ATOM 667 C CA . THR A 1 87 ? 8.593 5.396 -13.394 1.00 50.34 87 THR A CA 1
ATOM 668 C C . THR A 1 87 ? 7.232 5.626 -12.752 1.00 50.34 87 THR A C 1
ATOM 670 O O . THR A 1 87 ? 6.985 6.672 -12.158 1.00 50.34 87 THR A O 1
ATOM 673 N N . LYS A 1 88 ? 6.303 4.680 -12.919 1.00 53.81 88 LYS A N 1
ATOM 674 C CA . LYS A 1 88 ? 5.036 4.695 -12.205 1.00 53.81 88 LYS A CA 1
ATOM 675 C C . LYS A 1 88 ? 5.380 4.589 -10.730 1.00 53.81 88 LYS A C 1
ATOM 677 O O . LYS A 1 88 ? 5.747 3.525 -10.229 1.00 53.81 88 LYS A O 1
ATOM 682 N N . THR A 1 89 ? 5.365 5.734 -10.064 1.00 62.38 89 THR A N 1
ATOM 683 C CA . THR A 1 89 ? 5.469 5.835 -8.619 1.00 62.38 89 THR A CA 1
ATOM 684 C C . THR A 1 89 ? 4.220 5.173 -8.072 1.00 62.38 89 THR A C 1
ATOM 686 O O . THR A 1 89 ? 3.128 5.723 -8.165 1.00 62.38 89 THR A O 1
ATOM 689 N N . TYR A 1 90 ? 4.371 3.939 -7.609 1.00 77.94 90 TYR A N 1
ATOM 690 C CA . TYR A 1 90 ? 3.311 3.254 -6.894 1.00 77.94 90 TYR A CA 1
ATOM 691 C C . TYR A 1 90 ? 3.478 3.528 -5.408 1.00 77.94 90 TYR A C 1
ATOM 693 O O . TYR A 1 90 ? 4.595 3.487 -4.897 1.00 77.94 90 TYR A O 1
ATOM 701 N N . SER A 1 91 ? 2.379 3.761 -4.716 1.00 89.88 91 SER A N 1
ATOM 702 C CA . SER A 1 91 ? 2.367 3.818 -3.256 1.00 89.88 91 SER A CA 1
ATOM 703 C C . SER A 1 91 ? 1.597 2.618 -2.727 1.00 89.88 91 SER A C 1
ATOM 705 O O . SER A 1 91 ? 0.803 2.017 -3.449 1.00 89.88 91 SER A O 1
ATOM 707 N N . TYR A 1 92 ? 1.860 2.234 -1.488 1.00 92.06 92 TYR A N 1
ATOM 708 C CA . TYR A 1 92 ? 1.162 1.152 -0.814 1.00 92.06 92 TYR A CA 1
ATOM 709 C C . TYR A 1 92 ? 0.599 1.679 0.492 1.00 92.06 92 TYR A C 1
ATOM 711 O O . TYR A 1 92 ? 1.301 2.381 1.219 1.00 92.06 92 TYR A O 1
ATOM 719 N N . VAL A 1 93 ? -0.658 1.359 0.768 1.00 93.81 93 VAL A N 1
ATOM 720 C CA . VAL A 1 93 ? -1.321 1.708 2.024 1.00 93.81 93 VAL A CA 1
ATOM 721 C C . VAL A 1 93 ? -1.919 0.440 2.609 1.00 93.81 93 VAL A C 1
ATOM 723 O O . VAL A 1 93 ? -2.743 -0.190 1.950 1.00 93.81 93 VAL A O 1
ATOM 726 N N . SER A 1 94 ? -1.513 0.057 3.816 1.00 94.94 94 SER A N 1
ATOM 727 C CA . SER A 1 94 ? -2.166 -1.013 4.574 1.00 94.94 94 SER A CA 1
ATOM 728 C C . SER A 1 94 ? -3.084 -0.446 5.643 1.00 94.94 94 SER A C 1
ATOM 730 O O . SER A 1 94 ? -2.840 0.646 6.158 1.00 94.94 94 SER A O 1
ATOM 732 N N . ILE A 1 95 ? -4.151 -1.184 5.939 1.00 93.81 95 ILE A N 1
ATOM 733 C CA . ILE A 1 95 ? -5.068 -0.925 7.049 1.00 93.81 95 ILE A CA 1
ATOM 734 C C . ILE A 1 95 ? -5.127 -2.214 7.865 1.00 93.81 95 ILE A C 1
ATOM 736 O O . ILE A 1 95 ? -5.474 -3.270 7.329 1.00 93.81 95 ILE A O 1
ATOM 740 N N . ASP A 1 96 ? -4.738 -2.114 9.131 1.00 93.00 96 ASP A N 1
ATOM 741 C CA . ASP A 1 96 ? -4.427 -3.244 9.994 1.00 93.00 96 ASP A CA 1
ATOM 742 C C . ASP A 1 96 ? -5.108 -3.115 11.363 1.00 93.00 96 ASP A C 1
ATOM 744 O O . ASP A 1 96 ? -4.998 -2.100 12.048 1.00 93.00 96 ASP A O 1
ATOM 748 N N . THR A 1 97 ? -5.787 -4.184 11.754 1.00 89.88 97 THR A N 1
ATOM 749 C CA . THR A 1 97 ? -6.296 -4.500 13.097 1.00 89.88 97 THR A CA 1
ATOM 750 C C . THR A 1 97 ? -6.344 -6.039 13.169 1.00 89.88 97 THR A C 1
ATOM 752 O O . THR A 1 97 ? -5.444 -6.697 12.642 1.00 89.88 97 THR A O 1
ATOM 755 N N . GLU A 1 98 ? -7.417 -6.649 13.670 1.00 88.75 98 GLU A N 1
ATOM 756 C CA . GLU A 1 98 ? -7.739 -8.071 13.450 1.00 88.75 98 GLU A CA 1
ATOM 757 C C . GLU A 1 98 ? -7.865 -8.430 11.955 1.00 88.75 98 GLU A C 1
ATOM 759 O O . GLU A 1 98 ? -7.539 -9.537 11.518 1.00 88.75 98 GLU A O 1
ATOM 764 N N . SER A 1 99 ? -8.301 -7.473 11.133 1.00 91.81 99 SER A N 1
ATOM 765 C CA . SER A 1 99 ? -8.318 -7.562 9.672 1.00 91.81 99 SER A CA 1
ATOM 766 C C . SER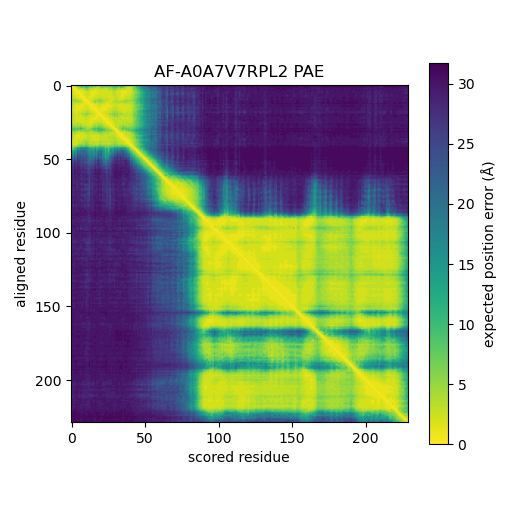 A 1 99 ? -7.124 -6.817 9.079 1.00 91.81 99 SER A C 1
ATOM 768 O O . SER A 1 99 ? -6.868 -5.673 9.447 1.00 91.81 99 SER A O 1
ATOM 770 N N . SER A 1 100 ? -6.416 -7.444 8.136 1.00 94.38 100 SER A N 1
ATOM 771 C CA . SER A 1 100 ? -5.224 -6.868 7.506 1.00 94.38 100 SER A CA 1
ATOM 772 C C . SER A 1 100 ? -5.277 -6.995 5.985 1.00 94.38 100 SER A C 1
ATOM 774 O O . SER A 1 100 ? -5.421 -8.094 5.432 1.00 94.38 100 SER A O 1
ATOM 776 N N . LEU A 1 101 ? -5.160 -5.857 5.299 1.00 95.69 101 LEU A N 1
ATOM 777 C CA . LEU A 1 101 ? -5.097 -5.765 3.840 1.00 95.69 101 LEU A CA 1
ATOM 778 C C . LEU A 1 101 ? -4.207 -4.602 3.393 1.00 95.69 101 LEU A C 1
ATOM 780 O O . LEU A 1 101 ? -4.027 -3.620 4.111 1.00 95.69 101 LEU A O 1
ATOM 784 N N . GLU A 1 102 ? -3.676 -4.698 2.178 1.00 96.38 102 GLU A N 1
ATOM 785 C CA . GLU A 1 102 ? -2.844 -3.673 1.552 1.00 96.38 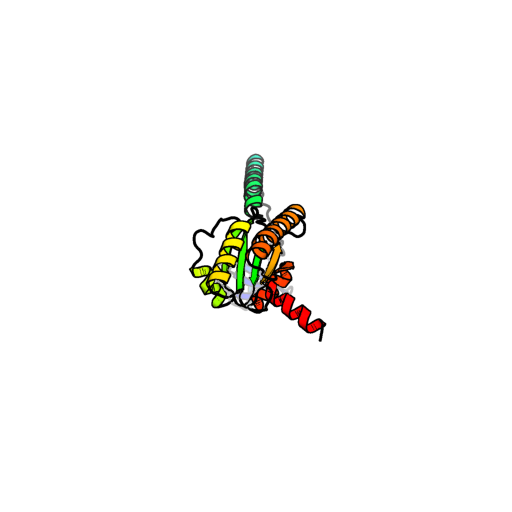102 GLU A CA 1
ATOM 786 C C . GLU A 1 102 ? -3.410 -3.265 0.191 1.00 96.38 102 GLU A C 1
ATOM 788 O O . GLU A 1 102 ? -3.799 -4.097 -0.626 1.00 96.38 102 GLU A O 1
ATOM 793 N N . MET A 1 103 ? -3.406 -1.966 -0.076 1.00 96.06 103 MET A N 1
ATOM 794 C CA . MET A 1 103 ? -3.813 -1.355 -1.332 1.00 96.06 103 MET A CA 1
ATOM 795 C C . MET A 1 103 ? -2.592 -0.831 -2.072 1.00 96.06 103 MET A C 1
ATOM 797 O O . MET A 1 103 ? -1.754 -0.134 -1.499 1.00 96.06 103 MET A O 1
ATOM 801 N N . LYS A 1 104 ? -2.517 -1.110 -3.371 1.00 93.88 104 LYS A N 1
ATOM 802 C CA . LYS A 1 104 ? -1.544 -0.506 -4.279 1.00 93.88 104 LYS A CA 1
ATOM 803 C C . LYS A 1 104 ? -2.181 0.679 -4.988 1.00 93.88 104 LYS A C 1
ATOM 805 O O . LYS A 1 104 ? -3.226 0.532 -5.619 1.00 93.88 104 LYS A O 1
ATOM 810 N N . LEU A 1 105 ? -1.512 1.821 -4.950 1.00 92.12 105 LEU A N 1
ATOM 811 C CA . LEU A 1 105 ? -1.969 3.086 -5.516 1.00 92.12 105 LEU A CA 1
ATOM 812 C C . LEU A 1 105 ? -1.155 3.455 -6.753 1.00 92.12 105 LEU A C 1
ATOM 814 O O . LEU A 1 105 ? 0.037 3.148 -6.833 1.00 92.12 105 LEU A O 1
ATOM 818 N N . ASN A 1 106 ? -1.786 4.127 -7.712 1.00 88.56 106 ASN A N 1
ATOM 819 C CA . ASN A 1 106 ? -1.086 4.819 -8.793 1.00 88.56 106 ASN A CA 1
ATOM 820 C C . ASN A 1 106 ? -0.646 6.237 -8.357 1.00 88.56 106 ASN A C 1
ATOM 822 O O . ASN A 1 106 ? -0.819 6.625 -7.206 1.00 88.56 106 ASN A O 1
ATOM 826 N N . SER A 1 107 ? -0.094 7.018 -9.289 1.00 84.56 107 SER A N 1
ATOM 827 C CA . SER A 1 107 ? 0.368 8.392 -9.039 1.00 84.56 107 SER A CA 1
ATOM 828 C C . SER A 1 107 ? -0.742 9.402 -8.721 1.00 84.56 107 SER A C 1
ATOM 830 O O . SER A 1 107 ? -0.441 10.509 -8.298 1.00 84.56 107 SER A O 1
ATOM 832 N N . GLU A 1 108 ? -2.005 9.052 -8.962 1.00 86.81 108 GLU A N 1
ATOM 833 C CA . GLU A 1 108 ? -3.186 9.869 -8.648 1.00 86.81 108 GLU A CA 1
ATOM 834 C C . GLU A 1 108 ? -3.852 9.409 -7.339 1.00 86.81 108 GLU A C 1
ATOM 836 O O . GLU A 1 108 ? -5.012 9.724 -7.097 1.00 86.81 108 GLU A O 1
ATOM 841 N N . ASN A 1 109 ? -3.154 8.599 -6.532 1.00 89.88 109 ASN A N 1
ATOM 842 C CA . ASN A 1 109 ? -3.672 7.966 -5.316 1.00 89.88 109 ASN A CA 1
ATOM 843 C C . ASN A 1 109 ? -4.927 7.097 -5.535 1.00 89.88 109 ASN A C 1
ATOM 845 O O . ASN A 1 109 ? -5.657 6.791 -4.592 1.00 89.88 109 ASN A O 1
ATOM 849 N N . ASN A 1 110 ? -5.156 6.627 -6.764 1.00 93.19 110 ASN A N 1
ATOM 850 C CA . ASN A 1 110 ? -6.232 5.690 -7.072 1.00 93.19 110 ASN A CA 1
ATOM 851 C C . ASN A 1 110 ? -5.772 4.248 -6.825 1.00 93.19 110 ASN A C 1
ATOM 853 O O . ASN A 1 110 ? -4.688 3.844 -7.262 1.00 93.19 110 ASN A O 1
ATOM 857 N N . VAL A 1 111 ? -6.615 3.455 -6.164 1.00 95.44 111 VAL A N 1
ATOM 858 C CA . VAL A 1 111 ? -6.354 2.048 -5.839 1.00 95.44 111 VAL A CA 1
ATOM 859 C C . VAL A 1 111 ? -6.414 1.206 -7.109 1.00 95.44 111 VAL A C 1
ATOM 861 O O . VAL A 1 111 ? -7.464 1.063 -7.725 1.00 95.44 111 VAL A O 1
ATOM 864 N N . ILE A 1 112 ? -5.297 0.613 -7.515 1.00 95.25 112 ILE A N 1
ATOM 865 C CA . ILE A 1 112 ? -5.206 -0.233 -8.717 1.00 95.25 112 ILE A CA 1
ATOM 866 C C . ILE A 1 112 ? -5.168 -1.730 -8.400 1.00 95.25 112 ILE A C 1
ATOM 868 O O . ILE A 1 112 ? -5.446 -2.546 -9.285 1.00 95.25 112 ILE A O 1
ATOM 872 N N . ASP A 1 113 ? -4.825 -2.083 -7.161 1.00 95.44 113 ASP A N 1
ATOM 873 C CA . ASP A 1 113 ? -4.776 -3.456 -6.663 1.00 95.44 113 ASP A CA 1
ATOM 874 C C . ASP A 1 113 ? -5.017 -3.488 -5.150 1.00 95.44 113 ASP A C 1
ATOM 876 O O . ASP A 1 113 ? -4.732 -2.504 -4.464 1.00 95.44 113 ASP A O 1
ATOM 880 N N . MET A 1 114 ? -5.519 -4.610 -4.640 1.00 95.88 114 MET A N 1
ATOM 881 C CA . MET A 1 114 ? -5.769 -4.829 -3.215 1.00 95.88 114 MET A CA 1
ATOM 882 C C . MET A 1 114 ? -5.449 -6.282 -2.869 1.00 95.88 114 MET A C 1
ATOM 884 O O . MET A 1 114 ? -5.847 -7.198 -3.588 1.00 95.88 114 MET A O 1
ATOM 888 N N . VAL A 1 115 ? -4.700 -6.487 -1.790 1.00 95.44 115 VAL A N 1
ATOM 889 C CA . VAL A 1 115 ? -4.220 -7.798 -1.356 1.00 95.44 115 VAL A CA 1
ATOM 890 C C . VAL A 1 115 ? -4.566 -7.990 0.119 1.00 95.44 115 VAL A C 1
ATOM 892 O O . VAL A 1 115 ? -4.087 -7.217 0.949 1.00 95.44 115 VAL A O 1
ATOM 895 N N . PRO A 1 116 ? -5.359 -9.011 0.477 1.00 96.06 116 PRO A N 1
ATOM 896 C CA . PRO A 1 116 ? -5.576 -9.361 1.870 1.00 96.06 116 PRO A CA 1
ATOM 897 C C . PRO A 1 116 ? -4.349 -10.099 2.422 1.00 96.06 116 PRO A C 1
ATOM 899 O O . PRO A 1 116 ? -3.762 -10.942 1.741 1.00 96.06 116 PRO A O 1
ATOM 902 N N . PHE A 1 117 ? -3.977 -9.802 3.664 1.00 93.25 117 PHE A N 1
ATOM 903 C CA . PHE A 1 117 ? -2.855 -10.438 4.366 1.00 93.25 117 PHE A CA 1
ATOM 904 C C . PHE A 1 117 ? -3.313 -11.469 5.402 1.00 93.25 117 PHE A C 1
ATOM 906 O O . PHE A 1 117 ? -2.524 -12.313 5.823 1.00 93.25 117 PHE A O 1
ATOM 913 N N . ASN A 1 118 ? -4.596 -11.467 5.768 1.00 91.94 118 ASN A N 1
ATOM 914 C CA . ASN A 1 118 ? -5.204 -12.501 6.598 1.00 91.94 118 ASN A CA 1
ATOM 915 C C . ASN A 1 118 ? -6.645 -12.823 6.151 1.00 91.94 118 ASN A C 1
ATOM 917 O O . ASN A 1 118 ? -7.185 -12.215 5.225 1.00 91.94 118 ASN A O 1
ATOM 921 N N . GLN A 1 119 ? -7.265 -13.825 6.785 1.00 94.25 119 GLN A N 1
ATOM 922 C CA . GLN A 1 119 ? -8.612 -14.277 6.416 1.00 94.25 119 GLN A CA 1
ATOM 923 C C . GLN A 1 119 ? -9.686 -13.208 6.672 1.00 94.25 119 GLN A C 1
ATOM 925 O O . GLN A 1 119 ? -10.614 -13.089 5.876 1.00 94.25 119 GLN A O 1
ATOM 930 N N . ALA A 1 120 ? -9.552 -12.423 7.744 1.00 93.31 120 ALA A N 1
ATOM 931 C CA . ALA A 1 120 ? -10.460 -11.318 8.046 1.00 93.31 120 ALA A CA 1
ATOM 932 C C . ALA A 1 120 ? -10.367 -10.206 6.981 1.00 93.31 120 ALA A C 1
ATOM 934 O O . ALA A 1 120 ? -11.384 -9.760 6.464 1.00 93.31 120 ALA A O 1
ATOM 935 N N . GLY A 1 121 ? -9.157 -9.864 6.532 1.00 94.06 121 GLY A N 1
ATOM 936 C CA . GLY A 1 121 ? -8.925 -8.931 5.427 1.00 94.06 121 GLY A CA 1
ATOM 937 C C . GLY A 1 121 ? -9.506 -9.411 4.104 1.00 94.06 121 GLY A C 1
ATOM 938 O O . GLY A 1 121 ? -10.017 -8.605 3.330 1.00 94.06 121 GLY A O 1
ATOM 939 N N . ALA A 1 122 ? -9.486 -10.723 3.851 1.00 95.69 122 ALA A N 1
ATOM 940 C CA . ALA A 1 122 ? -10.167 -11.297 2.694 1.00 95.69 122 ALA A CA 1
ATOM 941 C C . ALA A 1 122 ? -11.694 -11.141 2.802 1.00 95.69 122 ALA A C 1
ATOM 943 O O . ALA A 1 122 ? -12.325 -10.743 1.829 1.00 95.69 122 ALA A O 1
ATOM 944 N N . ALA A 1 123 ? -12.271 -11.375 3.987 1.00 95.81 123 ALA A N 1
ATOM 945 C CA . ALA A 1 123 ? -13.704 -11.200 4.229 1.00 95.81 123 ALA A CA 1
ATOM 946 C C . ALA A 1 123 ? -14.161 -9.739 4.069 1.00 95.81 123 ALA A C 1
ATOM 948 O O . ALA A 1 123 ? -15.224 -9.493 3.501 1.00 95.81 123 ALA A O 1
ATOM 949 N N . VAL A 1 124 ? -13.349 -8.770 4.506 1.00 95.81 124 VAL A N 1
ATOM 950 C CA . VAL A 1 124 ? -13.584 -7.341 4.237 1.00 95.81 124 VAL A CA 1
ATOM 951 C C . VAL A 1 124 ? -13.547 -7.081 2.734 1.00 95.81 124 VAL A C 1
ATOM 953 O O . VAL A 1 124 ? -14.509 -6.567 2.172 1.00 95.81 124 VAL A O 1
ATOM 956 N N . MET A 1 125 ? -12.465 -7.480 2.059 1.00 95.12 125 MET A N 1
ATOM 957 C CA . MET A 1 125 ? -12.281 -7.231 0.626 1.00 95.12 125 MET A CA 1
ATOM 958 C C . MET A 1 125 ? -13.405 -7.824 -0.239 1.00 95.12 125 MET A C 1
ATOM 960 O O . MET A 1 125 ? -13.812 -7.188 -1.212 1.00 95.12 125 MET A O 1
ATOM 964 N N . ASP A 1 126 ? -13.915 -9.009 0.103 1.00 95.56 126 ASP A N 1
ATOM 965 C CA . ASP A 1 126 ? -14.959 -9.709 -0.659 1.00 95.56 126 ASP A CA 1
ATOM 966 C C . ASP A 1 126 ? -16.302 -8.951 -0.692 1.00 95.56 126 ASP A C 1
ATOM 968 O O . ASP A 1 126 ? -17.066 -9.092 -1.655 1.00 95.56 126 ASP A O 1
ATOM 972 N N . ASN A 1 127 ? -16.583 -8.117 0.314 1.00 94.94 127 ASN A N 1
ATOM 973 C CA . ASN A 1 127 ? -17.800 -7.301 0.382 1.00 94.94 127 ASN A CA 1
ATOM 974 C C . ASN A 1 127 ? -17.651 -5.925 -0.288 1.00 94.94 127 ASN A C 1
ATOM 976 O O . ASN A 1 127 ? -18.657 -5.288 -0.625 1.00 94.94 127 ASN A O 1
ATOM 980 N N . LEU A 1 128 ? -16.420 -5.488 -0.570 1.00 95.31 128 LEU A N 1
ATOM 981 C CA . LEU A 1 128 ? -16.162 -4.206 -1.219 1.00 95.31 128 LEU A CA 1
ATOM 982 C C . LEU A 1 128 ? -16.500 -4.250 -2.711 1.00 95.31 128 LEU A C 1
ATOM 984 O O . LEU A 1 128 ? -16.037 -5.101 -3.474 1.00 95.31 128 LEU A O 1
ATOM 988 N N . LYS A 1 129 ? -17.254 -3.250 -3.166 1.00 93.75 129 LYS A N 1
ATOM 989 C CA . LYS A 1 129 ? -17.605 -3.057 -4.579 1.00 93.75 129 LYS A CA 1
ATOM 990 C C . LYS A 1 129 ? -17.005 -1.758 -5.089 1.00 93.75 129 LYS A C 1
ATOM 992 O O . LYS A 1 129 ? -16.843 -0.811 -4.336 1.00 93.75 129 LYS A O 1
ATOM 997 N N . GLU A 1 130 ? -16.678 -1.732 -6.379 1.00 94.25 130 GLU A N 1
ATOM 998 C CA . GLU A 1 130 ? -16.247 -0.509 -7.079 1.00 94.25 130 GLU A CA 1
ATOM 999 C C . GLU A 1 130 ? -15.012 0.187 -6.463 1.00 94.25 130 GLU A C 1
ATOM 1001 O O . GLU A 1 130 ? -14.785 1.374 -6.668 1.00 94.25 130 GLU A O 1
ATOM 1006 N N . TRP A 1 131 ? -14.159 -0.554 -5.748 1.00 96.31 131 TRP A N 1
ATOM 1007 C CA . TRP A 1 131 ? -12.934 -0.009 -5.151 1.00 96.31 131 TRP A CA 1
ATOM 1008 C C . TRP A 1 131 ? -11.802 0.206 -6.170 1.00 96.31 131 TRP A C 1
ATOM 1010 O O . TRP A 1 131 ? -10.890 1.000 -5.947 1.00 96.31 131 TRP A O 1
ATOM 1020 N N . LYS A 1 132 ? -11.823 -0.518 -7.296 1.00 95.81 132 LYS A N 1
ATOM 1021 C CA . LYS A 1 132 ? -10.737 -0.494 -8.282 1.00 95.81 132 LYS A CA 1
ATOM 1022 C C . LYS A 1 132 ? -10.794 0.758 -9.157 1.00 95.81 132 LYS A C 1
ATOM 1024 O O . LYS A 1 132 ? -11.803 1.026 -9.798 1.00 95.81 132 LYS A O 1
ATOM 1029 N N . ASN A 1 133 ? -9.650 1.426 -9.282 1.00 95.19 133 ASN A N 1
ATOM 1030 C CA . ASN A 1 133 ? -9.452 2.756 -9.864 1.00 95.19 133 ASN A CA 1
ATOM 1031 C C . ASN A 1 133 ? -10.213 3.875 -9.132 1.00 95.19 133 ASN A C 1
ATOM 1033 O O . ASN A 1 133 ? -10.524 4.894 -9.744 1.00 95.19 133 ASN A O 1
ATOM 1037 N N . THR A 1 134 ? -10.479 3.691 -7.840 1.00 96.12 134 THR A N 1
ATOM 1038 C CA . THR A 1 134 ? -11.143 4.677 -6.979 1.00 96.12 134 THR A CA 1
ATOM 1039 C C . THR A 1 134 ? -10.124 5.309 -6.035 1.00 96.12 134 THR A C 1
ATOM 1041 O O . THR A 1 134 ? -9.125 4.677 -5.680 1.00 96.12 134 THR A O 1
ATOM 1044 N N . HIS A 1 135 ? -10.348 6.566 -5.658 1.00 94.25 135 HIS A N 1
ATOM 1045 C CA . HIS A 1 135 ? -9.417 7.338 -4.842 1.00 94.25 135 HIS A CA 1
ATOM 1046 C C . HIS A 1 135 ? -9.243 6.725 -3.443 1.00 94.25 135 HIS A C 1
ATOM 1048 O O . HIS A 1 135 ? -10.218 6.288 -2.827 1.00 94.25 135 HIS A O 1
ATOM 1054 N N . ILE A 1 136 ? -8.014 6.719 -2.912 1.00 92.25 136 ILE A N 1
ATOM 1055 C CA . ILE A 1 136 ? -7.681 6.082 -1.625 1.00 92.25 136 ILE A CA 1
ATOM 1056 C C . ILE A 1 136 ? -8.542 6.584 -0.468 1.00 92.25 136 ILE A C 1
ATOM 1058 O O . ILE A 1 136 ? -8.927 5.788 0.378 1.00 92.25 136 ILE A O 1
ATOM 1062 N N . LYS A 1 137 ? -8.894 7.874 -0.446 1.00 91.38 137 LYS A N 1
ATOM 1063 C CA . LYS A 1 137 ? -9.778 8.443 0.582 1.00 91.38 137 LYS A CA 1
ATOM 1064 C C . LYS A 1 137 ? -11.108 7.682 0.676 1.00 91.38 137 LYS A C 1
ATOM 1066 O O . LYS A 1 137 ? -11.509 7.279 1.765 1.00 91.38 137 LYS A O 1
ATOM 1071 N N . ASP A 1 138 ? -11.754 7.458 -0.465 1.00 92.31 138 ASP A N 1
ATOM 1072 C CA . ASP A 1 138 ? -13.060 6.803 -0.524 1.00 92.31 138 ASP A CA 1
ATOM 1073 C C . ASP A 1 138 ? -12.927 5.305 -0.238 1.00 92.31 138 ASP A C 1
ATOM 1075 O O . ASP A 1 138 ? -13.718 4.736 0.511 1.00 92.31 138 ASP A O 1
ATOM 1079 N N . VAL A 1 139 ? -11.889 4.661 -0.785 1.00 94.44 139 VAL A N 1
ATOM 1080 C CA . VAL A 1 139 ? -11.652 3.229 -0.555 1.00 94.44 139 VAL A CA 1
ATOM 1081 C C . VAL A 1 139 ? -11.299 2.946 0.902 1.00 94.44 139 VAL A C 1
ATOM 1083 O O . VAL A 1 139 ? -11.827 1.996 1.467 1.00 94.44 139 VAL A O 1
ATOM 1086 N N . ALA A 1 140 ? -10.473 3.777 1.538 1.00 91.88 140 ALA A N 1
ATOM 1087 C CA . ALA A 1 140 ? -10.145 3.642 2.953 1.00 91.88 140 ALA A CA 1
ATOM 1088 C C . ALA A 1 140 ? -11.393 3.793 3.834 1.00 91.88 140 ALA A C 1
ATOM 1090 O O . ALA A 1 140 ? -11.592 2.985 4.736 1.00 91.88 140 ALA A O 1
ATOM 1091 N N . ALA A 1 141 ? -12.269 4.759 3.538 1.00 90.00 141 ALA A N 1
ATOM 1092 C CA . ALA A 1 141 ? -13.537 4.904 4.249 1.00 90.00 141 ALA A CA 1
ATOM 1093 C C . ALA A 1 141 ? -14.446 3.674 4.079 1.00 90.00 141 ALA A C 1
ATOM 1095 O O . ALA A 1 141 ? -14.994 3.188 5.065 1.00 90.00 141 ALA A O 1
ATOM 1096 N N . MET A 1 142 ? -14.555 3.126 2.861 1.00 92.75 142 MET A N 1
ATOM 1097 C CA . MET A 1 142 ? -15.312 1.891 2.613 1.00 92.75 142 MET A CA 1
ATOM 1098 C C . MET A 1 142 ? -14.728 0.691 3.368 1.00 92.75 142 MET A C 1
ATOM 1100 O O . MET A 1 142 ? -15.476 -0.056 3.989 1.00 92.75 142 MET A O 1
ATOM 1104 N N . VAL A 1 143 ? -13.402 0.520 3.343 1.00 93.88 143 VAL A N 1
ATOM 1105 C CA . VAL A 1 143 ? -12.704 -0.557 4.063 1.00 93.88 143 VAL A CA 1
ATOM 1106 C C . VAL A 1 143 ? -12.979 -0.471 5.560 1.00 93.88 143 VAL A C 1
ATOM 1108 O O . VAL A 1 143 ? -13.313 -1.477 6.175 1.00 93.88 143 VAL A O 1
ATOM 1111 N N . ILE A 1 144 ? -12.845 0.718 6.149 1.00 90.44 144 I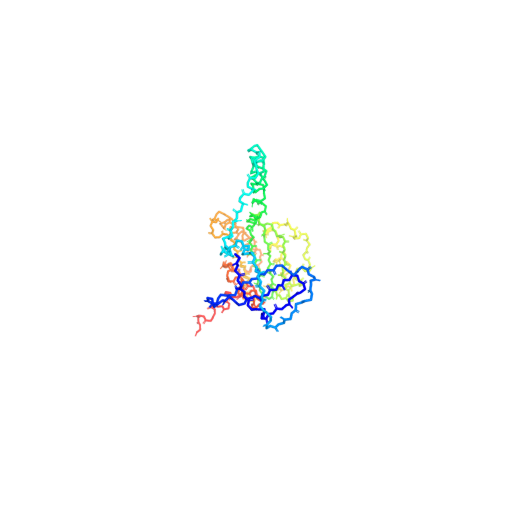LE A N 1
ATOM 1112 C CA . ILE A 1 144 ? -13.006 0.893 7.593 1.00 90.44 144 ILE A CA 1
ATOM 1113 C C . ILE A 1 144 ? -14.474 0.720 8.002 1.00 90.44 144 ILE A C 1
ATOM 1115 O O . ILE A 1 144 ? -14.746 0.064 9.003 1.00 90.44 144 ILE A O 1
ATOM 1119 N N . ALA A 1 145 ? -15.425 1.223 7.209 1.00 90.56 145 ALA A N 1
ATOM 1120 C CA . ALA A 1 145 ? -16.849 0.991 7.448 1.00 90.56 145 ALA A CA 1
ATOM 1121 C C . ALA A 1 145 ? -17.204 -0.506 7.404 1.00 90.56 145 ALA A C 1
ATOM 1123 O O . ALA A 1 145 ? -17.912 -0.993 8.280 1.00 90.56 145 ALA A O 1
ATOM 1124 N N . GLU A 1 146 ? -16.662 -1.247 6.436 1.00 93.69 146 GLU A N 1
ATOM 1125 C CA . GLU A 1 146 ? -16.859 -2.696 6.335 1.00 93.69 146 GLU A CA 1
ATOM 1126 C C . GLU A 1 146 ? -16.197 -3.447 7.503 1.00 93.69 146 GLU A C 1
ATOM 1128 O O . GLU A 1 146 ? -16.786 -4.368 8.064 1.00 93.69 146 GLU A O 1
ATOM 1133 N N . MET A 1 147 ? -14.995 -3.037 7.927 1.00 92.06 147 MET A N 1
ATOM 1134 C CA . MET A 1 147 ? -14.352 -3.582 9.129 1.00 92.06 147 MET A CA 1
ATOM 1135 C C . MET A 1 147 ? -15.215 -3.368 10.377 1.00 92.06 147 MET A C 1
ATOM 1137 O O . MET A 1 147 ? -15.311 -4.271 11.207 1.00 92.06 147 MET A O 1
ATOM 1141 N N . ASN A 1 148 ? -15.854 -2.203 10.498 1.00 89.50 148 ASN A N 1
ATOM 1142 C CA . ASN A 1 148 ? -16.769 -1.898 11.593 1.00 89.50 148 ASN A CA 1
ATOM 1143 C C . ASN A 1 148 ? -18.024 -2.781 11.545 1.00 89.50 148 ASN A C 1
ATOM 1145 O O . ASN A 1 148 ? -18.381 -3.396 12.544 1.00 89.50 148 ASN A O 1
ATOM 1149 N N . GLU A 1 149 ? -18.656 -2.914 10.373 1.00 91.31 149 GLU A N 1
ATOM 1150 C CA . GLU A 1 149 ? -19.850 -3.753 10.187 1.00 91.31 149 GLU A CA 1
ATOM 1151 C C . GLU A 1 149 ? -19.581 -5.229 10.523 1.00 91.31 149 GLU A C 1
ATOM 1153 O O . GLU A 1 149 ? -20.438 -5.908 11.092 1.00 91.31 149 GLU A O 1
ATOM 1158 N N . GLN A 1 150 ? -18.375 -5.718 10.228 1.00 91.56 150 GLN A N 1
ATOM 1159 C CA . GLN A 1 150 ? -17.940 -7.073 10.575 1.00 91.56 150 GLN A CA 1
ATOM 1160 C C . GLN A 1 150 ? -17.431 -7.216 12.025 1.00 91.56 150 GLN A C 1
ATOM 1162 O O . GLN A 1 150 ? -17.096 -8.328 12.441 1.00 91.56 150 GLN A O 1
ATOM 1167 N N .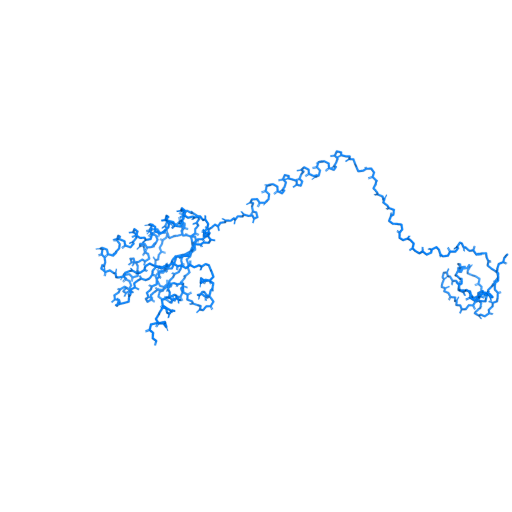 GLY A 1 151 ? -17.395 -6.132 12.809 1.00 89.19 151 GLY A N 1
ATOM 1168 C CA . GLY A 1 151 ? -16.991 -6.124 14.220 1.00 89.19 151 GLY A CA 1
ATOM 1169 C C . GLY A 1 151 ? -15.477 -6.150 14.459 1.00 89.19 151 GLY A C 1
ATOM 1170 O O . GLY A 1 151 ? -15.035 -6.383 15.582 1.00 89.19 151 GLY A O 1
ATOM 1171 N N . TYR A 1 152 ? -14.657 -5.911 13.432 1.00 89.31 152 TYR A N 1
ATOM 1172 C CA . TYR A 1 152 ? -13.193 -5.922 13.550 1.00 89.31 152 TYR A CA 1
ATOM 1173 C C . TYR A 1 152 ? -12.619 -4.684 14.252 1.00 89.31 152 TYR A C 1
ATOM 1175 O O . TYR A 1 152 ? -11.445 -4.700 14.607 1.00 89.31 152 TYR A O 1
ATOM 1183 N N . LEU A 1 153 ? -13.423 -3.636 14.463 1.00 85.81 153 LEU A N 1
ATOM 1184 C CA . LEU A 1 153 ? -13.023 -2.419 15.187 1.00 85.81 153 LEU A CA 1
ATOM 1185 C C . LEU A 1 153 ? -13.490 -2.392 16.650 1.00 85.81 153 LEU A C 1
ATOM 1187 O O . LEU A 1 153 ? -13.143 -1.469 17.376 1.00 85.81 153 LEU A O 1
ATOM 1191 N N . GLU A 1 154 ? -14.252 -3.392 17.107 1.00 78.81 154 GLU A N 1
ATOM 1192 C CA . GLU A 1 154 ? -14.727 -3.473 18.501 1.00 78.81 154 GLU A CA 1
ATOM 1193 C C . GLU A 1 154 ? -13.629 -3.932 19.484 1.00 78.81 154 GLU A C 1
ATOM 1195 O O . GLU A 1 154 ? -13.875 -4.114 20.681 1.00 78.81 154 GLU A O 1
ATOM 1200 N N . THR A 1 155 ? -12.412 -4.163 18.993 1.00 68.19 155 THR A N 1
ATOM 1201 C CA . THR A 1 155 ? -11.267 -4.554 19.812 1.00 68.19 155 THR A CA 1
ATOM 1202 C C . THR A 1 155 ? -10.642 -3.331 20.490 1.00 68.19 155 THR A C 1
ATOM 1204 O O . THR A 1 155 ? -10.726 -2.208 20.008 1.00 68.19 155 THR A O 1
ATOM 1207 N N . ASN A 1 156 ? -9.958 -3.539 21.620 1.00 71.06 156 ASN A N 1
ATOM 1208 C CA . ASN A 1 156 ? -9.135 -2.489 22.243 1.00 71.06 156 ASN A CA 1
ATOM 1209 C C . ASN A 1 156 ? -7.815 -2.245 21.475 1.00 71.06 156 ASN A C 1
ATOM 1211 O O . ASN A 1 156 ? -6.916 -1.591 22.006 1.00 71.06 156 ASN A O 1
ATOM 1215 N N . GLU A 1 157 ? -7.655 -2.821 20.281 1.00 78.75 157 GLU A N 1
ATOM 1216 C CA . GLU A 1 157 ? -6.453 -2.654 19.472 1.00 78.75 157 GLU A CA 1
ATOM 1217 C C . GLU A 1 157 ? -6.608 -1.450 18.538 1.00 78.75 157 GLU A C 1
ATOM 1219 O O . GLU A 1 157 ? -7.648 -1.296 17.895 1.00 78.75 157 GLU A O 1
ATOM 1224 N N . PRO A 1 158 ? -5.586 -0.583 18.433 1.00 82.75 158 PRO A N 1
ATOM 1225 C CA . PRO A 1 158 ? -5.665 0.578 17.565 1.00 82.75 158 PRO A CA 1
ATOM 1226 C C . PRO A 1 158 ? -5.685 0.155 16.094 1.00 82.75 158 PRO A C 1
ATOM 1228 O O . PRO A 1 158 ? -4.920 -0.709 15.665 1.00 82.75 158 PRO A O 1
ATOM 1231 N N . LEU A 1 159 ? -6.492 0.843 15.291 1.00 87.75 159 LEU A N 1
ATOM 1232 C CA . LEU A 1 159 ? -6.469 0.728 13.839 1.00 87.75 159 LEU A CA 1
ATOM 1233 C C . LEU A 1 159 ? -5.173 1.347 13.300 1.00 87.75 159 LEU A C 1
ATOM 1235 O O . LEU A 1 159 ? -4.938 2.553 13.426 1.00 87.75 159 LEU A O 1
ATOM 1239 N N . VAL A 1 160 ? -4.320 0.540 12.677 1.00 90.06 160 VAL A N 1
ATOM 1240 C CA . VAL A 1 160 ? -3.037 0.983 12.125 1.00 90.06 160 VAL A CA 1
ATOM 1241 C C . VAL A 1 160 ? -3.160 1.190 10.619 1.00 90.06 160 VAL A C 1
ATOM 1243 O O . VAL A 1 160 ? -3.489 0.271 9.881 1.00 90.06 160 VAL A O 1
ATOM 1246 N N . ILE A 1 161 ? -2.845 2.394 10.142 1.00 89.94 161 ILE A N 1
ATOM 1247 C CA . ILE A 1 161 ? -2.735 2.701 8.712 1.00 89.94 161 ILE A CA 1
ATOM 1248 C C . ILE A 1 161 ? -1.263 2.927 8.380 1.00 89.94 161 ILE A C 1
ATOM 1250 O O . ILE A 1 161 ? -0.654 3.863 8.902 1.00 89.94 161 ILE A O 1
ATOM 1254 N N . ALA A 1 162 ? -0.677 2.101 7.513 1.00 89.88 162 ALA A N 1
ATOM 1255 C CA . ALA A 1 162 ? 0.724 2.239 7.118 1.00 89.88 162 ALA A CA 1
ATOM 1256 C C . ALA A 1 162 ? 0.868 2.664 5.661 1.00 89.88 162 ALA A C 1
ATOM 1258 O O . ALA A 1 162 ? 0.348 1.995 4.776 1.00 89.88 162 ALA A O 1
ATOM 1259 N N . ALA A 1 163 ? 1.627 3.728 5.398 1.00 89.94 163 ALA A N 1
ATOM 1260 C CA . ALA A 1 163 ? 1.904 4.203 4.044 1.00 89.94 163 ALA A CA 1
ATOM 1261 C C . ALA A 1 163 ? 3.367 3.974 3.638 1.00 89.94 163 ALA A C 1
ATOM 1263 O O . ALA A 1 163 ? 4.295 4.260 4.397 1.00 89.94 163 ALA A O 1
ATOM 1264 N N . VAL A 1 164 ? 3.574 3.495 2.411 1.00 87.56 164 VAL A N 1
ATOM 1265 C CA . VAL A 1 164 ? 4.885 3.286 1.785 1.00 87.56 164 VAL A CA 1
ATOM 1266 C C . VAL A 1 164 ? 4.883 3.921 0.405 1.00 87.56 164 VAL A C 1
ATOM 1268 O O . VAL A 1 164 ? 4.083 3.552 -0.451 1.00 87.56 164 VAL A O 1
ATOM 1271 N N . ILE A 1 165 ? 5.807 4.843 0.155 1.00 81.50 165 ILE A N 1
ATOM 1272 C CA . ILE A 1 165 ? 5.864 5.598 -1.102 1.00 81.50 165 ILE A CA 1
ATOM 1273 C C . ILE A 1 165 ? 7.125 5.208 -1.875 1.00 81.50 165 ILE A C 1
ATOM 1275 O O . ILE A 1 165 ? 8.219 5.147 -1.319 1.00 81.50 165 ILE A O 1
ATOM 1279 N N . ASN A 1 166 ? 6.984 4.921 -3.174 1.00 72.62 166 ASN A N 1
ATOM 1280 C CA . ASN A 1 166 ? 8.090 4.429 -4.007 1.00 72.62 166 ASN A CA 1
ATOM 1281 C C . ASN A 1 166 ? 9.105 5.515 -4.410 1.00 72.62 166 ASN A C 1
ATOM 1283 O O . ASN A 1 166 ? 10.194 5.186 -4.873 1.00 72.62 166 ASN A O 1
ATOM 1287 N N . ASN A 1 167 ? 8.774 6.799 -4.254 1.00 66.56 167 ASN A N 1
ATOM 1288 C CA . ASN A 1 167 ? 9.652 7.903 -4.638 1.00 66.56 167 ASN A CA 1
ATOM 1289 C C . ASN A 1 167 ? 9.843 8.905 -3.492 1.00 66.56 167 ASN A C 1
ATOM 1291 O O . ASN A 1 167 ? 9.181 9.933 -3.435 1.00 66.56 167 ASN A O 1
ATOM 1295 N N . GLU A 1 168 ? 10.816 8.634 -2.623 1.00 56.34 168 GLU A N 1
ATOM 1296 C CA . GLU A 1 168 ? 11.216 9.510 -1.504 1.00 56.34 168 GLU A CA 1
ATOM 1297 C C . GLU A 1 168 ? 11.710 10.909 -1.940 1.00 56.34 168 GLU A C 1
ATOM 1299 O O . GLU A 1 168 ? 12.013 11.747 -1.098 1.00 56.34 168 GLU A O 1
ATOM 1304 N N . LYS A 1 169 ? 11.847 11.172 -3.248 1.00 53.78 169 LYS A N 1
ATOM 1305 C CA . LYS A 1 169 ? 12.308 12.463 -3.787 1.00 53.78 169 LYS A CA 1
ATOM 1306 C C . LYS A 1 169 ? 11.178 13.397 -4.216 1.00 53.78 169 LYS A C 1
ATOM 1308 O O . LYS A 1 169 ? 11.464 14.541 -4.561 1.00 53.78 169 LYS A O 1
ATOM 1313 N N . ASP A 1 170 ? 9.938 12.916 -4.229 1.00 63.78 170 ASP A N 1
ATOM 1314 C CA . ASP A 1 170 ? 8.755 13.703 -4.574 1.00 63.78 170 ASP A CA 1
ATOM 1315 C C . ASP A 1 170 ? 7.980 14.056 -3.298 1.00 63.78 170 ASP A C 1
ATOM 1317 O O . ASP A 1 170 ? 6.999 13.411 -2.928 1.00 63.78 170 ASP A O 1
ATOM 1321 N N . ASN A 1 171 ? 8.497 15.058 -2.581 1.00 62.25 171 ASN A N 1
ATOM 1322 C CA . ASN A 1 171 ? 7.957 15.484 -1.287 1.00 62.25 171 ASN A CA 1
ATOM 1323 C C . ASN A 1 171 ? 6.497 15.961 -1.387 1.00 62.25 171 ASN A C 1
ATOM 1325 O O . ASN A 1 171 ? 5.749 15.816 -0.430 1.00 62.25 171 ASN A O 1
ATOM 1329 N N . GLU A 1 172 ? 6.075 16.498 -2.534 1.00 67.94 172 GLU A N 1
ATOM 1330 C CA . GLU A 1 172 ? 4.712 17.013 -2.714 1.00 67.94 172 GLU A CA 1
ATOM 1331 C C . GLU A 1 172 ? 3.688 15.870 -2.760 1.00 67.94 172 GLU A C 1
ATOM 1333 O O . GLU A 1 172 ? 2.668 15.918 -2.073 1.00 67.94 172 GLU A O 1
ATOM 1338 N N . SER A 1 173 ? 3.999 14.790 -3.486 1.00 68.00 173 SER A N 1
ATOM 1339 C CA . SER A 1 173 ? 3.170 13.579 -3.502 1.00 68.00 173 SER A CA 1
ATOM 1340 C C . SER A 1 173 ? 3.115 12.900 -2.124 1.00 68.00 173 SER A C 1
ATOM 1342 O O . SER A 1 173 ? 2.065 12.386 -1.727 1.00 68.00 173 SER A O 1
ATOM 1344 N N . TYR A 1 174 ? 4.219 12.950 -1.368 1.00 68.75 174 TYR A N 1
ATOM 1345 C CA . TYR A 1 174 ? 4.284 12.459 0.011 1.00 68.75 174 TYR A CA 1
ATOM 1346 C C . TYR A 1 174 ? 3.355 13.244 0.944 1.00 68.75 174 TYR A C 1
ATOM 1348 O O . TYR A 1 174 ? 2.510 12.651 1.619 1.00 68.75 174 TYR A O 1
ATOM 1356 N N . ASP A 1 175 ? 3.464 14.574 0.934 1.00 74.75 175 ASP A N 1
ATOM 1357 C CA . ASP A 1 175 ? 2.664 15.462 1.779 1.00 74.75 175 ASP A CA 1
ATOM 1358 C C . ASP A 1 175 ? 1.167 15.364 1.449 1.00 74.75 175 ASP A C 1
ATOM 1360 O O . ASP A 1 175 ? 0.321 15.410 2.350 1.00 74.75 175 ASP A O 1
ATOM 1364 N N . GLN A 1 176 ? 0.825 15.177 0.170 1.00 80.06 176 GLN A N 1
ATOM 1365 C CA . GLN A 1 176 ? -0.556 14.992 -0.264 1.00 80.06 176 GLN A CA 1
ATOM 1366 C C . GLN A 1 176 ? -1.154 13.684 0.268 1.00 80.06 176 GLN A C 1
ATOM 1368 O O . GLN A 1 176 ? -2.198 13.726 0.921 1.00 80.06 176 GLN A O 1
ATOM 1373 N N . LEU A 1 177 ? -0.500 12.535 0.044 1.00 80.75 177 LEU A N 1
ATOM 1374 C CA . LEU A 1 177 ? -1.006 11.246 0.533 1.00 80.75 177 LEU A CA 1
ATOM 1375 C C . LEU A 1 177 ? -1.115 11.244 2.065 1.00 80.75 177 LEU A C 1
ATOM 1377 O O . LEU A 1 177 ? -2.104 10.771 2.621 1.00 80.75 177 LEU A O 1
ATOM 1381 N N . GLN A 1 178 ? -0.134 11.832 2.754 1.00 77.06 178 GLN A N 1
ATOM 1382 C CA . GLN A 1 178 ? -0.185 12.020 4.202 1.00 77.06 178 GLN A CA 1
ATOM 1383 C C . GLN A 1 178 ? -1.406 12.847 4.627 1.00 77.06 178 GLN A C 1
ATOM 1385 O O . GLN A 1 178 ? -2.117 12.465 5.556 1.00 77.06 178 GLN A O 1
ATOM 1390 N N . SER A 1 179 ? -1.668 13.965 3.952 1.00 82.31 179 SER A N 1
ATOM 1391 C CA . SER A 1 179 ? -2.815 14.824 4.256 1.00 82.31 179 SER A CA 1
ATOM 1392 C C . SER A 1 179 ? -4.147 14.108 4.020 1.00 82.31 179 SER A C 1
ATOM 1394 O O . SER A 1 179 ? -5.068 14.252 4.821 1.00 82.31 179 SER A O 1
ATOM 1396 N N . GLU A 1 180 ? -4.244 13.297 2.967 1.00 84.88 180 GLU A N 1
ATOM 1397 C CA . GLU A 1 180 ? -5.434 12.499 2.658 1.00 84.88 180 GLU A CA 1
ATOM 1398 C C . GLU A 1 180 ? -5.699 11.430 3.723 1.00 84.88 180 GLU A C 1
ATOM 1400 O O . GLU A 1 180 ? -6.824 11.322 4.208 1.00 84.88 180 GLU A O 1
ATOM 1405 N N . LEU A 1 181 ? -4.673 10.689 4.153 1.00 80.56 181 LEU A N 1
ATOM 1406 C CA . LEU A 1 181 ? -4.815 9.682 5.211 1.00 80.56 181 LEU A CA 1
ATOM 1407 C C . LEU A 1 181 ? -5.147 10.316 6.570 1.00 80.56 181 LEU A C 1
ATOM 1409 O O . LEU A 1 181 ? -5.943 9.771 7.332 1.00 80.56 181 LEU A O 1
ATOM 1413 N N . LEU A 1 182 ? -4.587 11.491 6.871 1.00 80.25 182 LEU A N 1
ATOM 1414 C CA . LEU A 1 182 ? -4.947 12.253 8.070 1.00 80.25 182 LEU A CA 1
ATOM 1415 C C . LEU A 1 182 ? -6.382 12.791 8.009 1.00 80.25 182 LEU A C 1
ATOM 1417 O O . LEU A 1 182 ? -7.052 12.837 9.039 1.00 80.25 182 LEU A O 1
ATOM 1421 N N . ALA A 1 183 ? -6.873 13.165 6.826 1.00 83.12 183 ALA A N 1
ATOM 1422 C CA . ALA A 1 183 ? -8.267 13.559 6.645 1.00 83.12 183 ALA A CA 1
ATOM 1423 C C . ALA A 1 183 ? -9.213 12.374 6.882 1.00 83.12 183 ALA A C 1
ATOM 1425 O O . ALA A 1 183 ? -10.182 12.525 7.619 1.00 83.12 183 ALA A O 1
ATOM 1426 N N . VAL A 1 184 ? -8.886 11.188 6.351 1.00 80.81 184 VAL A N 1
ATOM 1427 C CA . VAL A 1 184 ? -9.615 9.939 6.643 1.00 80.81 184 VAL A CA 1
ATOM 1428 C C . VAL A 1 184 ? -9.632 9.667 8.147 1.00 80.81 184 VAL A C 1
ATOM 1430 O O . VAL A 1 184 ? -10.689 9.393 8.709 1.00 80.81 184 VAL A O 1
ATOM 1433 N N . LYS A 1 185 ? -8.484 9.818 8.824 1.00 77.81 185 LYS A N 1
ATOM 1434 C CA . LYS A 1 185 ? -8.407 9.700 10.284 1.00 77.81 185 LYS A CA 1
ATOM 1435 C C . LYS A 1 185 ? -9.368 10.653 10.987 1.00 77.81 185 LYS A C 1
ATOM 1437 O O . LYS A 1 185 ? -10.086 10.219 11.876 1.00 77.81 185 LYS A O 1
ATOM 1442 N N . SER A 1 186 ? -9.370 11.932 10.617 1.00 76.12 186 SER A N 1
ATOM 1443 C CA . SER A 1 186 ? -10.228 12.935 11.257 1.00 76.12 186 SER A CA 1
ATOM 1444 C C . SER A 1 186 ? -11.711 12.648 11.032 1.00 76.12 186 SER A C 1
ATOM 1446 O O . SER A 1 186 ? -12.491 12.750 11.967 1.00 76.12 186 SER A O 1
ATOM 1448 N N . GLU A 1 187 ? -12.096 12.270 9.811 1.00 77.00 187 GLU A N 1
ATOM 1449 C CA . GLU A 1 187 ? -13.494 11.999 9.457 1.00 77.00 187 GLU A CA 1
ATOM 1450 C C . GLU A 1 187 ? -14.039 10.754 10.170 1.00 77.00 187 GLU A C 1
ATOM 1452 O O . GLU A 1 187 ? -15.193 10.745 10.589 1.00 77.00 187 GLU A O 1
ATOM 1457 N N . ILE A 1 188 ? -13.211 9.720 10.338 1.00 70.81 188 ILE A N 1
ATOM 1458 C CA . ILE A 1 188 ? -13.646 8.432 10.892 1.00 70.81 188 ILE A CA 1
ATOM 1459 C C . ILE A 1 188 ? -13.476 8.366 12.412 1.00 70.81 188 ILE A C 1
ATOM 1461 O O . ILE A 1 188 ? -14.371 7.880 13.098 1.00 70.81 188 ILE A O 1
ATOM 1465 N N . ALA A 1 189 ? -12.374 8.882 12.965 1.00 66.81 189 ALA A N 1
ATOM 1466 C CA . ALA A 1 189 ? -12.155 8.871 14.414 1.00 66.81 189 ALA A CA 1
ATOM 1467 C C . ALA A 1 189 ? -13.196 9.723 15.164 1.00 66.81 189 ALA A C 1
ATOM 1469 O O . ALA A 1 189 ? -13.558 9.392 16.289 1.00 66.81 189 ALA A O 1
ATOM 1470 N N . GLU A 1 190 ? -13.706 10.794 14.543 1.00 64.25 190 GLU A N 1
ATOM 1471 C CA . GLU A 1 190 ? -14.801 11.596 15.107 1.00 64.25 190 GLU A CA 1
ATOM 1472 C C . GLU A 1 190 ? -16.165 10.895 15.024 1.00 64.25 190 GLU A C 1
ATOM 1474 O O . GLU A 1 190 ? -17.033 11.159 15.855 1.00 64.25 190 GLU A O 1
ATOM 1479 N N . ALA A 1 191 ? -16.365 10.020 14.036 1.00 63.44 191 ALA A N 1
ATOM 1480 C CA . ALA A 1 191 ? -17.634 9.333 13.814 1.00 63.44 191 ALA A CA 1
ATOM 1481 C C . ALA A 1 191 ? -17.778 8.046 14.644 1.00 63.44 191 ALA A C 1
ATOM 1483 O O . ALA A 1 191 ? -18.877 7.751 15.105 1.00 63.44 191 ALA A O 1
ATOM 1484 N N . GLU A 1 192 ? -16.683 7.306 14.843 1.00 64.06 192 GLU A N 1
ATOM 1485 C CA . GLU A 1 192 ? -16.714 5.919 15.336 1.00 64.06 192 GLU A CA 1
ATOM 1486 C C . GLU A 1 192 ? -15.899 5.695 16.636 1.00 64.06 192 GLU A C 1
ATOM 1488 O O . GLU A 1 192 ? -15.763 4.561 17.076 1.00 64.06 192 GLU A O 1
ATOM 1493 N N . GLU A 1 193 ? -15.336 6.742 17.264 1.00 68.50 193 GLU A N 1
ATOM 1494 C CA . GLU A 1 193 ? -14.478 6.652 18.476 1.00 68.50 193 GLU A CA 1
ATOM 1495 C C . GLU A 1 193 ? -13.299 5.646 18.369 1.00 68.50 193 GLU A C 1
ATOM 1497 O O . GLU A 1 193 ? -12.802 5.133 19.371 1.00 68.50 193 GLU A O 1
ATOM 1502 N N . VAL A 1 194 ? -12.804 5.381 17.156 1.00 73.50 194 VAL A N 1
ATOM 1503 C CA . VAL A 1 194 ? -11.714 4.419 16.912 1.00 73.50 194 VAL A CA 1
ATOM 1504 C C . VAL A 1 194 ? -10.345 5.060 17.162 1.00 73.50 194 VAL A C 1
ATOM 1506 O O . VAL A 1 194 ? -10.005 6.081 16.553 1.00 73.50 194 VAL A O 1
ATOM 1509 N N . ASP A 1 195 ? -9.514 4.438 18.008 1.00 80.25 195 ASP A N 1
ATOM 1510 C CA . ASP A 1 195 ? -8.107 4.831 18.145 1.00 80.25 195 ASP A CA 1
ATOM 1511 C C . ASP A 1 195 ? -7.333 4.448 16.878 1.00 80.25 195 ASP A C 1
ATOM 1513 O O . ASP A 1 195 ? -7.286 3.282 16.488 1.00 80.25 195 ASP A O 1
ATOM 1517 N N . MET A 1 196 ? -6.737 5.438 16.212 1.00 83.00 196 MET A N 1
ATOM 1518 C CA . MET A 1 196 ? -6.091 5.252 14.914 1.00 83.00 196 MET A CA 1
ATOM 1519 C C . MET A 1 196 ? -4.640 5.735 14.932 1.00 83.00 196 MET A C 1
ATOM 1521 O O . MET A 1 196 ? -4.351 6.910 15.200 1.00 83.00 196 MET A O 1
ATOM 1525 N N . LYS A 1 197 ? -3.713 4.864 14.528 1.00 86.81 197 LYS A N 1
ATOM 1526 C CA . LYS A 1 197 ? -2.282 5.159 14.385 1.00 86.81 197 LYS A CA 1
ATOM 1527 C C . LYS A 1 197 ? -1.897 5.173 12.908 1.00 86.81 197 LYS A C 1
ATOM 1529 O O . LYS A 1 197 ? -2.051 4.180 12.210 1.00 86.81 197 LYS A O 1
ATOM 1534 N N . VAL A 1 198 ? -1.342 6.288 12.436 1.00 86.25 198 VAL A N 1
ATOM 1535 C CA . VAL A 1 198 ? -0.772 6.370 11.082 1.00 86.25 198 VAL A CA 1
ATOM 1536 C C . VAL A 1 198 ? 0.737 6.195 11.181 1.00 86.25 198 VAL A C 1
ATOM 1538 O O . VAL A 1 198 ? 1.394 6.927 11.926 1.00 86.25 198 VAL A O 1
ATOM 1541 N N . ILE A 1 199 ? 1.288 5.232 10.447 1.00 87.75 199 ILE A N 1
ATOM 1542 C CA . ILE A 1 199 ? 2.726 4.973 10.383 1.00 87.75 199 ILE A CA 1
ATOM 1543 C C . ILE A 1 199 ? 3.238 5.042 8.946 1.00 87.75 199 ILE A C 1
ATOM 1545 O O . ILE A 1 199 ? 2.502 4.856 7.981 1.00 87.75 199 ILE A O 1
ATOM 1549 N N . TYR A 1 200 ? 4.536 5.283 8.806 1.00 86.06 200 TYR A N 1
ATOM 1550 C CA . TYR A 1 200 ? 5.190 5.390 7.506 1.00 86.06 200 TYR A CA 1
ATOM 1551 C C . TYR A 1 200 ? 6.309 4.369 7.402 1.00 86.06 200 TYR A C 1
ATOM 1553 O O . TYR A 1 200 ? 7.013 4.102 8.383 1.00 86.06 200 TYR A O 1
ATOM 1561 N N . GLY A 1 201 ? 6.486 3.808 6.212 1.00 86.69 201 GLY A N 1
ATOM 1562 C CA . GLY A 1 201 ? 7.548 2.861 5.921 1.00 86.69 201 GLY A CA 1
ATOM 1563 C C . GLY A 1 201 ? 8.207 3.093 4.569 1.00 86.69 201 GLY A C 1
ATOM 1564 O O . GLY A 1 201 ? 7.713 3.807 3.700 1.00 86.69 201 GLY A O 1
ATOM 1565 N N . THR A 1 202 ? 9.351 2.450 4.405 1.00 87.94 202 THR A N 1
ATOM 1566 C CA . THR A 1 202 ? 10.148 2.424 3.180 1.00 87.94 202 THR A CA 1
ATOM 1567 C C . THR A 1 202 ? 9.807 1.194 2.342 1.00 87.94 202 THR A C 1
ATOM 1569 O O . THR A 1 202 ? 9.282 0.194 2.838 1.00 87.94 202 THR A O 1
ATOM 1572 N N . LEU A 1 203 ? 10.170 1.211 1.057 1.00 87.38 203 LEU A N 1
ATOM 1573 C CA . LEU A 1 203 ? 10.042 0.030 0.191 1.00 87.38 203 LEU A CA 1
ATOM 1574 C C . LEU A 1 203 ? 10.806 -1.185 0.729 1.00 87.38 203 LEU A C 1
ATOM 1576 O O . LEU A 1 203 ? 10.380 -2.322 0.527 1.00 87.38 203 LEU A O 1
ATOM 1580 N N . THR A 1 204 ? 11.937 -0.948 1.396 1.00 88.62 204 THR A N 1
ATOM 1581 C CA . THR A 1 204 ? 12.747 -2.004 2.009 1.00 88.62 204 THR A CA 1
ATOM 1582 C C . THR A 1 204 ? 11.991 -2.658 3.160 1.00 88.62 204 THR A C 1
ATOM 1584 O O . THR A 1 204 ? 11.895 -3.882 3.197 1.00 88.62 204 THR A O 1
ATOM 1587 N N . GLU A 1 205 ? 11.401 -1.860 4.054 1.00 90.50 205 GLU A N 1
ATOM 1588 C CA . GLU A 1 205 ? 10.558 -2.366 5.145 1.00 90.50 205 GLU A CA 1
ATOM 1589 C C . GLU A 1 205 ? 9.334 -3.107 4.599 1.00 90.50 205 GLU A C 1
ATOM 1591 O O . GLU A 1 205 ? 9.024 -4.190 5.082 1.00 90.50 205 GLU A O 1
ATOM 1596 N N . ARG A 1 206 ? 8.697 -2.602 3.531 1.00 92.19 206 ARG A N 1
ATOM 1597 C CA . ARG A 1 206 ? 7.607 -3.319 2.852 1.00 92.19 206 ARG A CA 1
ATOM 1598 C C . ARG A 1 206 ? 8.034 -4.672 2.327 1.00 92.19 206 ARG A C 1
ATOM 1600 O O . ARG A 1 206 ? 7.332 -5.656 2.527 1.00 92.19 206 ARG A O 1
ATOM 1607 N N . LYS A 1 207 ? 9.173 -4.733 1.641 1.00 91.00 207 LYS A N 1
ATOM 1608 C CA . LYS A 1 207 ? 9.677 -5.994 1.104 1.00 91.00 207 LYS A CA 1
ATOM 1609 C C . LYS A 1 207 ? 9.893 -7.016 2.224 1.00 91.00 207 LYS A C 1
ATOM 1611 O O . LYS A 1 207 ? 9.455 -8.150 2.080 1.00 91.00 207 LYS A O 1
ATOM 1616 N N . LEU A 1 208 ? 10.509 -6.598 3.329 1.00 90.81 208 LEU A N 1
ATOM 1617 C CA . LEU A 1 208 ? 10.724 -7.455 4.496 1.00 90.81 208 LEU A CA 1
ATOM 1618 C C . LEU A 1 208 ? 9.403 -7.888 5.142 1.00 90.81 208 LEU A C 1
ATOM 1620 O O . LEU A 1 208 ? 9.249 -9.060 5.470 1.00 90.81 208 LEU A O 1
ATOM 1624 N N . ALA A 1 209 ? 8.439 -6.980 5.293 1.00 92.50 209 ALA A N 1
ATOM 1625 C CA . ALA A 1 209 ? 7.121 -7.301 5.834 1.00 92.50 209 ALA A CA 1
ATOM 1626 C C . ALA A 1 209 ? 6.412 -8.368 4.981 1.00 92.50 209 ALA A C 1
ATOM 1628 O O . ALA A 1 209 ? 6.016 -9.413 5.497 1.00 92.50 209 ALA A O 1
ATOM 1629 N N . VAL A 1 210 ? 6.364 -8.169 3.659 1.00 91.94 210 VAL A N 1
ATOM 1630 C CA . VAL A 1 210 ? 5.743 -9.111 2.715 1.00 91.94 210 VAL A CA 1
ATOM 1631 C C . VAL A 1 210 ? 6.448 -10.471 2.718 1.00 91.94 210 VAL A C 1
ATOM 1633 O O . VAL A 1 210 ? 5.778 -11.499 2.680 1.00 91.94 210 VAL A O 1
ATOM 1636 N N . GLU A 1 211 ? 7.783 -10.509 2.796 1.00 91.38 211 GLU A N 1
ATOM 1637 C CA . GLU A 1 211 ? 8.547 -11.763 2.923 1.00 91.38 211 GLU A CA 1
ATOM 1638 C C . GLU A 1 211 ? 8.214 -12.526 4.217 1.00 91.38 211 GLU A C 1
ATOM 1640 O O . GLU A 1 211 ? 8.238 -13.757 4.221 1.00 91.38 211 GLU A O 1
ATOM 1645 N N . ASN A 1 212 ? 7.840 -11.814 5.283 1.00 89.44 212 ASN A N 1
ATOM 1646 C CA . ASN A 1 212 ? 7.350 -12.387 6.539 1.00 89.44 212 ASN A CA 1
ATOM 1647 C C . ASN A 1 212 ? 5.831 -12.649 6.543 1.00 89.44 212 ASN A C 1
ATOM 1649 O O . ASN A 1 212 ? 5.286 -13.053 7.567 1.00 89.44 212 ASN A O 1
ATOM 1653 N N . GLY A 1 213 ? 5.139 -12.432 5.420 1.00 89.50 213 GLY A N 1
ATOM 1654 C CA . GLY A 1 213 ? 3.695 -12.643 5.304 1.00 89.50 213 GLY A CA 1
ATOM 1655 C C . GLY A 1 213 ? 2.852 -11.624 6.073 1.00 89.50 213 GLY A C 1
ATOM 1656 O O . GLY A 1 213 ? 1.728 -11.938 6.448 1.00 89.50 213 GLY A O 1
ATOM 1657 N N . THR A 1 214 ? 3.383 -10.426 6.323 1.00 92.94 214 THR A N 1
ATOM 1658 C CA . THR A 1 214 ? 2.710 -9.368 7.084 1.00 92.94 214 THR A CA 1
ATOM 1659 C C . THR A 1 214 ? 2.751 -8.021 6.354 1.00 92.94 214 THR A C 1
ATOM 1661 O O . THR A 1 214 ? 3.491 -7.840 5.383 1.00 92.94 214 THR A O 1
ATOM 1664 N N . THR A 1 215 ? 1.944 -7.066 6.805 1.00 93.75 215 THR A N 1
ATOM 1665 C CA . THR A 1 215 ? 1.940 -5.687 6.307 1.00 93.75 215 THR A CA 1
ATOM 1666 C C . THR A 1 215 ? 3.001 -4.843 7.007 1.00 93.75 215 THR A C 1
ATOM 1668 O O . THR A 1 215 ? 3.555 -5.208 8.048 1.00 93.75 215 THR A O 1
ATOM 1671 N N . VAL A 1 216 ? 3.296 -3.669 6.446 1.00 92.50 216 VAL A N 1
ATOM 1672 C CA . VAL A 1 216 ? 4.224 -2.715 7.078 1.00 92.50 216 VAL A CA 1
ATOM 1673 C C . VAL A 1 216 ? 3.691 -2.211 8.415 1.00 92.50 216 VAL A C 1
ATOM 1675 O O . VAL A 1 216 ? 4.486 -2.030 9.339 1.00 92.50 216 VAL A O 1
ATOM 1678 N N . GLY A 1 217 ? 2.368 -2.034 8.519 1.00 90.25 217 GLY A N 1
ATOM 1679 C CA . GLY A 1 217 ? 1.651 -1.695 9.748 1.00 90.25 217 GLY A CA 1
ATOM 1680 C C . GLY A 1 217 ? 2.061 -2.575 10.912 1.00 90.25 217 GLY A C 1
ATOM 1681 O O . GLY A 1 217 ? 2.635 -2.111 11.899 1.00 90.25 217 GLY A O 1
ATOM 1682 N N . LEU A 1 218 ? 1.822 -3.869 10.746 1.00 91.06 218 LEU A N 1
ATOM 1683 C CA . LEU A 1 218 ? 2.085 -4.872 11.768 1.00 91.06 218 LEU A CA 1
ATOM 1684 C C . LEU A 1 218 ? 3.588 -5.093 11.980 1.00 91.06 218 LEU A C 1
ATOM 1686 O O . LEU A 1 218 ? 4.040 -5.094 13.120 1.00 91.06 218 LEU A O 1
ATOM 1690 N N . TYR A 1 219 ? 4.387 -5.179 10.908 1.00 91.62 219 TYR A N 1
ATOM 1691 C CA . TYR A 1 219 ? 5.843 -5.366 11.004 1.00 91.62 219 TYR A CA 1
ATOM 1692 C C . TYR A 1 219 ? 6.523 -4.302 11.881 1.00 91.62 219 TYR A C 1
ATOM 1694 O O . TYR A 1 219 ? 7.375 -4.612 12.721 1.00 91.62 219 TYR A O 1
ATOM 1702 N N . LYS A 1 220 ? 6.148 -3.030 11.699 1.00 89.44 220 LYS A N 1
ATOM 1703 C CA . LYS A 1 220 ? 6.733 -1.920 12.459 1.00 89.44 220 LYS A CA 1
ATOM 1704 C C . LYS A 1 220 ? 6.170 -1.815 13.871 1.00 89.44 220 LYS A C 1
ATOM 1706 O O . LYS A 1 220 ? 6.933 -1.463 14.763 1.00 89.44 220 LYS A O 1
ATOM 1711 N N . SER A 1 221 ? 4.893 -2.132 14.080 1.00 85.06 221 SER A N 1
ATOM 1712 C CA . SER A 1 221 ? 4.306 -2.171 15.424 1.00 85.06 221 SER A CA 1
ATOM 1713 C C . SER A 1 221 ? 4.975 -3.244 16.290 1.00 85.06 221 SER A C 1
ATOM 1715 O O . SER A 1 221 ? 5.478 -2.916 17.359 1.00 85.06 221 SER A O 1
ATOM 1717 N N . SER A 1 222 ? 5.156 -4.469 15.779 1.00 79.88 222 SER A N 1
ATOM 1718 C CA . SER A 1 222 ? 5.850 -5.539 16.517 1.00 79.88 222 SER A CA 1
ATOM 1719 C C . SER A 1 222 ? 7.317 -5.213 16.828 1.00 79.88 222 SER A C 1
ATOM 1721 O O . SER A 1 222 ? 7.826 -5.572 17.884 1.00 79.88 222 SER A O 1
ATOM 1723 N N . SER A 1 223 ? 8.002 -4.496 15.929 1.00 72.62 223 SER A N 1
ATOM 1724 C CA . SER A 1 223 ? 9.400 -4.084 16.138 1.00 72.62 223 SER A CA 1
ATOM 1725 C C . SER A 1 223 ? 9.562 -2.987 17.202 1.00 72.62 223 SER A C 1
ATOM 1727 O O . SER A 1 223 ? 10.655 -2.825 17.744 1.00 72.62 223 SER A O 1
ATOM 1729 N N . GLN A 1 224 ? 8.516 -2.195 17.467 1.00 60.84 224 GLN A N 1
ATOM 1730 C CA . GLN A 1 224 ? 8.522 -1.173 18.521 1.00 60.84 224 GLN A CA 1
ATOM 1731 C C . GLN A 1 224 ? 8.319 -1.807 19.900 1.00 60.84 224 GLN A C 1
ATOM 1733 O O . GLN A 1 224 ? 9.041 -1.461 20.833 1.00 60.84 224 GLN A O 1
ATOM 1738 N N . ASP A 1 225 ? 7.435 -2.800 19.998 1.00 58.12 225 ASP A N 1
ATOM 1739 C CA . ASP A 1 225 ? 7.149 -3.504 21.253 1.00 58.12 225 ASP A CA 1
ATOM 1740 C C . ASP A 1 225 ? 8.346 -4.342 21.753 1.00 58.12 225 ASP A C 1
ATOM 1742 O O . ASP A 1 225 ? 8.545 -4.496 22.958 1.00 58.12 225 ASP A O 1
ATOM 1746 N N . GLU A 1 226 ? 9.197 -4.844 20.848 1.00 53.59 226 GLU A N 1
ATOM 1747 C CA . GLU A 1 226 ? 10.448 -5.540 21.201 1.00 53.59 226 GLU A CA 1
ATOM 1748 C C . GLU A 1 226 ? 11.557 -4.610 21.723 1.00 53.59 226 GLU A C 1
ATOM 1750 O O . GLU A 1 226 ? 12.500 -5.087 22.350 1.00 53.59 226 GLU A O 1
ATOM 1755 N N . GLN A 1 227 ? 11.484 -3.298 21.469 1.00 41.91 227 GLN A N 1
ATOM 1756 C CA . GLN A 1 227 ? 12.476 -2.325 21.953 1.00 41.91 227 GLN A CA 1
ATOM 1757 C C . GLN A 1 227 ? 12.103 -1.700 23.304 1.00 41.91 227 GLN A C 1
ATOM 1759 O O . GLN A 1 227 ? 12.961 -1.092 23.947 1.00 41.91 227 GLN A O 1
ATOM 1764 N N . GLU A 1 228 ? 10.848 -1.841 23.733 1.00 43.69 228 GLU A N 1
ATOM 1765 C CA . GLU A 1 228 ? 10.349 -1.343 25.021 1.00 43.69 228 GLU A CA 1
ATOM 1766 C C . GLU A 1 228 ? 10.348 -2.409 26.139 1.00 43.69 228 GLU A C 1
ATOM 1768 O O . GLU A 1 228 ? 10.032 -2.083 27.286 1.00 43.69 228 GLU A O 1
ATOM 1773 N N . ASN A 1 229 ? 10.773 -3.644 25.837 1.00 38.66 229 ASN A N 1
ATOM 1774 C CA . ASN A 1 229 ? 10.994 -4.749 26.788 1.00 38.66 229 ASN A CA 1
ATOM 1775 C C . ASN A 1 229 ? 12.481 -5.107 26.943 1.00 38.66 229 ASN A C 1
ATOM 1777 O O . ASN A 1 229 ? 12.839 -5.631 28.026 1.00 38.66 229 ASN A O 1
#

Solvent-accessible surface area (backbone atoms only — not comparable to full-atom values): 13090 Å² total; per-residue (Å²): 128,48,61,24,32,27,73,46,81,55,93,65,31,33,35,25,40,28,90,88,71,47,80,46,79,44,76,47,85,84,67,97,78,55,74,71,42,76,47,80,43,76,84,69,78,74,86,70,73,85,69,85,72,79,73,79,78,75,63,86,69,53,68,68,59,54,53,51,50,53,50,50,49,51,51,51,48,67,58,46,48,61,68,74,58,65,76,74,44,41,32,37,41,30,46,32,56,82,32,24,33,37,33,35,22,42,84,80,44,23,22,72,46,76,46,56,63,41,72,50,16,40,58,45,55,72,72,62,70,84,48,72,71,27,47,45,58,60,43,51,52,53,52,52,52,44,33,46,76,73,52,49,62,77,50,97,64,54,40,26,35,17,41,27,56,68,51,88,82,45,61,67,64,51,54,47,55,52,50,45,54,50,48,48,47,55,62,44,35,74,72,67,75,52,55,71,46,81,46,78,49,46,63,66,52,39,52,55,16,50,76,71,62,39,48,52,36,56,50,53,52,57,57,50,60,64,71,78,109

Nearest PDB structures (foldseek):
  8t9n-assembly1_A  TM=9.059E-01  e=5.979E-12  Bacillus subtilis
  8t9n-assembly2_B  TM=9.072E-01  e=3.860E-09  Bacillus subtilis
  8hdj-assembly1_B  TM=9.121E-01  e=8.447E-06  Acetivibrio thermocellus DSM 1313
  8hdj-assembly3_F  TM=8.517E-01  e=8.447E-06  Acetivibrio thermocellus DSM 1313
  6d9n-assembly1_A  TM=3.067E-01  e=5.397E+00  Elizabethkingia anophelis NUHP1

InterPro domains:
  IPR024449 Anti-sigma factor RsgI, N-terminal [PF12791] (1-42)
  IPR024449 Anti-sigma factor RsgI, N-terminal [PS51849] (2-50)
  IPR055431 Anti-sigma factor RsgI-like, middle domain [PF23750] (90-220)

Mean predicted aligned error: 17.53 Å

Radius of gyration: 39.48 Å; Cα contacts (8 Å, |Δi|>4): 316; chains: 1; bounding box: 88×61×85 Å

Secondary structure (DSSP, 8-state):
-EEEEEEEE-SSEEEEE-TTS-EEEEE--SS---TT-EEEE---S-----------------HHHHHHHHHHHHHHHHHHHHHHT-----EEEEEESSSEEEEEE-TTSEEEEEEESSHHHHHHHHH--S-TTEEHHHHHHHHHHHHHHTTTTSSSSPEEEEEEES-TT-HHHHHHHHHHHHHHHHHHHHHH---EEEEEE-HHHHHHHHHTT--HHHHHHHHHHTT--

=== Feature glossary ===
Annotated list of the representations used here:

Nearest PDB structures. The Foldseek neighbor list gives the closest experimentally determined structures in the PDB, ranked by structural alignment. TM-score near 1 means near-identical fold; near 0.3 means only rough topology match. This is how one finds what a novel AlphaFold prediction most resembles in the solved-structure universe.

Foldseek 3Di. Foldseek's 3Di representation compresses backbone geometry into a per-residue letter drawn from a learned twenty-state alphabet. It captures the tertiary interaction pattern around each residue — which residues are packed against it in space, regardless of where they are in sequence.

Radius of gyration, Cα contacts, bounding box. Radius of gyration (Rg) is the root-mean-square distance of Cα atoms from their centroid — a single number for overall size and compactness. A globular domain of N residues has Rg ≈ 2.2·N^0.38 Å; an extended or disordered chain has a much larger Rg. The Cα contact count is the number of residue pairs whose Cα atoms are within 8 Å and are more than four positions apart in sequence — a standard proxy for tertiary packing density. The bounding box is the smallest axis-aligned box enclosing all Cα atoms.

InterPro / GO / CATH / organism. The annotation block draws on four external resources. InterPro: which protein families and domains the sequence belongs to. GO: standardized terms for what the protein does, what process it participates in, and where in the cell it acts. CATH: which structural fold it has in the CATH hierarchy. Organism: the species of origin.

mmCIF coordinates. The mmCIF block holds the 3D Cartesian coordinates of each backbone atom (N, Cα, C, O) in ångströms. mmCIF is the PDB's canonical archive format — a tagged-loop text representation of the atomic model.

pLDDT. pLDDT is the predicted lDDT-Cα score: AlphaFold's confidence that the local environment of each residue (all inter-atomic distances within 15 Å) is correctly placed. It is a per-residue number between 0 and 100, with higher meaning more reliable.

Backbone torsions (φ/ψ). φ (phi) and ψ (psi) are the two rotatable backbone dihedrals per residue: φ is the C(i-1)–N–Cα–C torsion, ψ is the N–Cα–C–N(i+1) torsion, both in degrees on (−180°, 180°]. α-helical residues cluster near (−60°, −45°); β-strand residues near (−120°, +130°). A Ramachandran plot is simply a scatter of (φ, ψ) for every residue.

B-factor. For experimental (PDB) structures, the B-factor (temperature factor) quantifies the positional spread of each atom in the crystal — a combination of thermal vibration and static disorder — in units of Å². High B-factors mark flexible loops or poorly resolved regions; low B-factors mark the rigid, well-ordered core.

Secondary structure (3-state, P-SEA). SS3 is a coarse helix/strand/coil call (letters a/b/c) made by the P-SEA algorithm from inter-Cα distances and dihedrals. It is less detailed than DSSP but needs only Cα positions.

Predicted aligned error. Predicted aligned error is AlphaFold's pairwise confidence. Unlike pLDDT (per-residue), PAE is per-residue-pair and captures whether two parts of the structure are correctly placed relative to each other. Units are ångströms of expected positional error.

Solvent-accessible surface area. Solvent-accessible surface area (SASA) is the area in Å² traced out by the centre of a 1.4 Å probe sphere (a water molecule) rolled over the protein's van der Waals surface (Shrake–Rupley / Lee–Richards construction). Buried residues have near-zero SASA; fully exposed residues can exceed 200 Å². The total SASA scales roughly with the number of surface residues.

Secondary structure (8-state, DSSP). The SS8 string is DSSP's per-residue secondary-structure call. α-helix (H) means an i→i+4 H-bond ladder; β-strand (E) means the residue participates in a β-sheet; 3₁₀ (G) and π (I) are tighter and wider helices; T/S are turns/bends; '-' is loop.

Rendered structure images. Structure images are PyMOL renders from six orthogonal camera directions. Cartoon representation draws helices as coils and strands as arrows; sticks shows the backbone as bonds; surface shows the solvent-excluded envelope. Rainbow coloring maps sequence position to hue (blue→red, N→C); chain coloring assigns a distinct color per polypeptide.

Sequence. The amino-acid sequence is the protein's primary structure: the linear order of residues from the N-terminus to the C-terminus, written in one-letter code. Everything else here — the 3D coordinates, the secondary structure, the domain annotations — is ultimately a consequence of this string.

Contact-map, Ramachandran, and PAE plots. Three diagnostic plots accompany the record. The Cα contact map visualizes the tertiary structure as a 2D adjacency matrix (8 Å cutoff, sequence-local contacts suppressed). The Ramachandran plot shows the distribution of backbone (φ, ψ) torsions, with points in the α and β basins reflecting secondary structure content. The PAE plot shows AlphaFold's inter-residue confidence as a color matrix.